Protein AF-A0AAU6WL97-F1 (afdb_monomer_lite)

Radius of gyration: 18.37 Å; chains: 1; bounding box: 44×42×44 Å

Structure (mmCIF, N/CA/C/O backbone):
data_AF-A0AAU6WL97-F1
#
_entry.id   AF-A0AAU6WL97-F1
#
loop_
_atom_site.group_PDB
_atom_site.id
_atom_site.type_symbol
_atom_site.label_atom_id
_atom_site.label_alt_id
_atom_site.label_comp_id
_atom_site.label_asym_id
_atom_site.label_entity_id
_atom_site.label_seq_id
_atom_site.pdbx_PDB_ins_code
_atom_site.Cartn_x
_atom_site.Cartn_y
_atom_site.Cartn_z
_atom_site.occupancy
_atom_site.B_iso_or_equiv
_atom_site.auth_seq_id
_atom_site.auth_comp_id
_atom_site.auth_asym_id
_atom_site.auth_atom_id
_atom_site.pdbx_PDB_model_num
ATOM 1 N N . MET A 1 1 ? -6.828 29.395 3.936 1.00 40.00 1 MET A N 1
ATOM 2 C CA . MET A 1 1 ? -7.853 28.419 4.367 1.00 40.00 1 MET A CA 1
ATOM 3 C C . MET A 1 1 ? -7.163 27.079 4.512 1.00 40.00 1 MET A C 1
ATOM 5 O O . MET A 1 1 ? -6.466 26.689 3.585 1.00 40.00 1 MET A O 1
ATOM 9 N N . GLY A 1 2 ? -7.270 26.437 5.678 1.00 49.53 2 GLY A N 1
ATOM 10 C CA . GLY A 1 2 ? -6.815 25.054 5.827 1.00 49.53 2 GLY A CA 1
ATOM 11 C C . GLY A 1 2 ? -7.656 24.125 4.943 1.00 49.53 2 GLY A C 1
ATOM 12 O O . GLY A 1 2 ? -8.774 24.499 4.574 1.00 49.53 2 GLY A O 1
ATOM 13 N N . PRO A 1 3 ? -7.130 22.959 4.557 1.00 54.97 3 PRO A N 1
ATOM 14 C CA . PRO A 1 3 ? -7.881 22.012 3.745 1.00 54.97 3 PRO A CA 1
ATOM 15 C C . PRO A 1 3 ? -9.149 21.508 4.459 1.00 54.97 3 PRO A C 1
ATOM 17 O O . PRO A 1 3 ? -9.230 21.582 5.687 1.00 54.97 3 PRO A O 1
ATOM 20 N N . PRO A 1 4 ? -10.149 20.992 3.719 1.00 65.00 4 PRO A N 1
ATOM 21 C CA . PRO A 1 4 ? -11.362 20.459 4.322 1.00 65.00 4 PRO A CA 1
ATOM 22 C C . PRO A 1 4 ? -11.042 19.188 5.119 1.00 65.00 4 PRO A C 1
ATOM 24 O O . PRO A 1 4 ? -10.657 18.155 4.565 1.00 65.00 4 PRO A O 1
ATOM 27 N N . TYR A 1 5 ? -11.198 19.280 6.437 1.00 73.44 5 TYR A N 1
ATOM 28 C CA . TYR A 1 5 ? -11.127 18.141 7.343 1.00 73.44 5 TYR A CA 1
ATOM 29 C C . TYR A 1 5 ? -12.504 17.500 7.474 1.00 73.44 5 TYR A C 1
ATOM 31 O O . TYR A 1 5 ? -13.520 18.195 7.540 1.00 73.44 5 TYR A O 1
ATOM 39 N N . TYR A 1 6 ? -12.523 16.176 7.573 1.00 78.94 6 TYR A N 1
ATOM 40 C CA . TYR A 1 6 ? -13.746 15.401 7.712 1.00 78.94 6 TYR A CA 1
ATOM 41 C C . TYR A 1 6 ? -13.727 14.650 9.034 1.00 78.94 6 TYR A C 1
ATOM 43 O O . TYR A 1 6 ? -12.703 14.106 9.457 1.00 78.94 6 TYR A O 1
ATOM 51 N N . PHE A 1 7 ? -14.881 14.631 9.689 1.00 85.12 7 PHE A N 1
ATOM 52 C CA . PHE A 1 7 ? -15.126 13.738 10.804 1.00 85.12 7 PHE A CA 1
ATOM 53 C C . PHE A 1 7 ? -15.631 12.411 10.246 1.00 85.12 7 PHE A C 1
ATOM 55 O O . PHE A 1 7 ? -16.607 12.385 9.497 1.00 85.12 7 PHE A O 1
ATOM 62 N N . VAL A 1 8 ? -14.944 11.327 10.584 1.00 84.88 8 VAL A N 1
ATOM 63 C CA . VAL A 1 8 ? -15.281 9.972 10.153 1.00 84.88 8 VAL A CA 1
ATOM 64 C C . VAL A 1 8 ? -15.751 9.200 11.367 1.00 84.88 8 VAL A C 1
ATOM 66 O O . VAL A 1 8 ? -15.089 9.196 12.405 1.00 84.88 8 VAL A O 1
ATOM 69 N N . GLU A 1 9 ? -16.881 8.522 11.218 1.00 90.25 9 GLU A N 1
ATOM 70 C CA . GLU A 1 9 ? -17.379 7.552 12.181 1.00 90.25 9 GLU A CA 1
ATOM 71 C C . GLU A 1 9 ? -17.401 6.172 11.534 1.00 90.25 9 GLU A C 1
ATOM 73 O O . GLU A 1 9 ? -17.786 6.012 10.376 1.00 90.25 9 GLU A O 1
ATOM 78 N N . VAL A 1 10 ? -16.994 5.168 12.302 1.00 88.12 10 VAL A N 1
ATOM 79 C CA . VAL A 1 10 ? -17.106 3.765 11.920 1.00 88.12 10 VAL A CA 1
ATOM 80 C C . VAL A 1 10 ? -18.199 3.144 12.772 1.00 88.12 10 VAL A C 1
ATOM 82 O O . VAL A 1 10 ? -18.134 3.156 14.008 1.00 88.12 10 VAL A O 1
ATOM 85 N N . LEU A 1 11 ? -19.202 2.590 12.095 1.00 90.50 11 LEU A N 1
ATOM 86 C CA . LEU A 1 11 ? -20.337 1.922 12.716 1.00 90.50 11 LEU A CA 1
ATOM 87 C C . LEU A 1 11 ? -20.257 0.413 12.479 1.00 90.50 11 LEU A C 1
ATOM 89 O O . LEU A 1 11 ? -19.968 -0.038 11.371 1.00 90.50 11 LEU A O 1
ATOM 93 N N . ARG A 1 12 ? -20.594 -0.372 13.502 1.00 87.06 12 ARG A N 1
ATOM 94 C CA . ARG A 1 12 ? -20.793 -1.819 13.407 1.00 87.06 12 ARG A CA 1
ATOM 95 C C . ARG A 1 12 ? -22.169 -2.165 13.954 1.00 87.06 12 ARG A C 1
ATOM 97 O O . ARG A 1 12 ? -22.466 -1.892 15.113 1.00 87.06 12 ARG A O 1
ATOM 104 N N . ASN A 1 13 ? -23.011 -2.761 13.111 1.00 90.25 13 ASN A N 1
ATOM 105 C CA . ASN A 1 13 ? -24.402 -3.091 13.448 1.00 90.25 13 ASN A CA 1
ATOM 106 C C . ASN A 1 13 ? -25.177 -1.880 14.008 1.00 90.25 13 ASN A C 1
ATOM 108 O O . ASN A 1 13 ? -25.891 -1.996 14.997 1.00 90.25 13 ASN A O 1
ATOM 112 N N . GLY A 1 14 ? -24.972 -0.698 13.415 1.00 90.56 14 GLY A N 1
ATOM 113 C CA . GLY A 1 14 ? -25.599 0.558 13.846 1.00 90.56 14 GLY A CA 1
ATOM 114 C C . GLY A 1 14 ? -24.958 1.229 15.067 1.00 90.56 14 GLY A C 1
ATOM 115 O O . GLY A 1 14 ? -25.248 2.392 15.325 1.00 90.56 14 GLY A O 1
ATOM 116 N N . ASN A 1 15 ? -24.050 0.557 15.781 1.00 92.12 15 ASN A N 1
ATOM 117 C CA . ASN A 1 15 ? -23.357 1.128 16.935 1.00 92.12 15 ASN A CA 1
ATOM 118 C C . ASN A 1 15 ? -22.015 1.729 16.531 1.00 92.12 15 ASN A C 1
ATOM 120 O O . ASN A 1 15 ? -21.249 1.116 15.787 1.00 92.12 15 ASN A O 1
ATOM 124 N N . LYS A 1 16 ? -21.696 2.908 17.065 1.00 94.88 16 LYS A N 1
ATOM 125 C CA . LYS A 1 16 ? -20.387 3.525 16.858 1.00 94.88 16 LYS A CA 1
ATOM 126 C C . LYS A 1 16 ? -19.298 2.735 17.575 1.00 94.88 16 LYS A C 1
ATOM 128 O O . LYS A 1 16 ? -19.376 2.552 18.786 1.00 94.88 16 LYS A O 1
ATOM 133 N N . ILE A 1 17 ? -18.275 2.327 16.826 1.00 93.75 17 ILE A N 1
ATOM 134 C CA . ILE A 1 17 ? -17.093 1.647 17.372 1.00 93.75 17 ILE A CA 1
ATOM 135 C C . ILE A 1 17 ? -15.844 2.526 17.340 1.00 93.75 17 ILE A C 1
ATOM 137 O O . ILE A 1 17 ? -14.946 2.334 18.148 1.00 93.75 17 ILE A O 1
ATOM 141 N N . TRP A 1 18 ? -15.786 3.511 16.442 1.00 93.31 18 TRP A N 1
ATOM 142 C CA . TRP A 1 18 ? -14.659 4.432 16.352 1.00 93.31 18 TRP A CA 1
ATOM 143 C C . TRP A 1 18 ? -15.084 5.759 15.718 1.00 93.31 18 TRP A C 1
ATOM 145 O O . TRP A 1 18 ? -16.023 5.803 14.921 1.00 93.31 18 TRP A O 1
ATOM 155 N N . SER A 1 19 ? -14.388 6.843 16.058 1.00 90.38 19 SER A N 1
ATOM 156 C CA . SER A 1 19 ? -14.516 8.125 15.362 1.00 90.38 19 SER A CA 1
ATOM 157 C C . SER A 1 19 ? -13.230 8.940 15.417 1.00 90.38 19 SER A C 1
ATOM 159 O O . SER A 1 19 ? -12.538 8.929 16.437 1.00 90.38 19 SER A O 1
ATOM 161 N N . GLY A 1 20 ? -12.956 9.716 14.370 1.00 86.19 20 GLY A N 1
ATOM 162 C CA . GLY A 1 20 ? -11.770 10.563 14.298 1.00 86.19 20 GLY A CA 1
ATOM 163 C C . GLY A 1 20 ? -11.834 11.606 13.187 1.00 86.19 20 GLY A C 1
ATOM 164 O O . GLY A 1 20 ? -12.757 11.628 12.377 1.00 86.19 20 GLY A O 1
ATOM 165 N N . ARG A 1 21 ? -10.841 12.499 13.166 1.00 85.19 21 ARG A N 1
ATOM 166 C CA . ARG A 1 21 ? -10.671 13.513 12.116 1.00 85.19 21 ARG A CA 1
ATOM 167 C C . ARG A 1 21 ? -9.593 13.076 11.134 1.00 85.19 21 ARG A C 1
ATOM 169 O O . ARG A 1 21 ? -8.522 12.643 11.558 1.00 85.19 21 ARG A O 1
ATOM 176 N N . THR A 1 22 ? -9.861 13.231 9.845 1.00 80.88 22 THR A N 1
ATOM 177 C CA . THR A 1 22 ? -8.919 12.903 8.765 1.00 80.88 22 THR A CA 1
ATOM 178 C C . THR A 1 22 ? -9.075 13.876 7.590 1.00 80.88 22 THR A C 1
ATOM 180 O O . THR A 1 22 ? -10.014 14.679 7.540 1.00 80.88 22 THR A O 1
ATOM 183 N N . TYR A 1 23 ? -8.119 13.843 6.667 1.00 73.06 23 TYR A N 1
ATOM 184 C CA . TYR A 1 23 ? -8.096 14.674 5.469 1.00 73.06 23 TYR A CA 1
ATOM 185 C C . TYR A 1 23 ? -8.993 14.078 4.375 1.00 73.06 23 TYR A C 1
ATOM 187 O O . TYR A 1 23 ? -8.931 12.884 4.092 1.00 73.06 23 TYR A O 1
ATOM 195 N N . GLY A 1 24 ? -9.809 14.915 3.725 1.00 62.28 24 GLY A N 1
ATOM 196 C CA . GLY A 1 24 ? -10.817 14.460 2.757 1.00 62.28 24 GLY A CA 1
ATOM 197 C C . GLY A 1 24 ? -10.287 13.619 1.605 1.00 62.28 24 GLY A C 1
ATOM 198 O O . GLY A 1 24 ? -10.904 12.621 1.251 1.00 62.28 24 GLY A O 1
ATOM 199 N N . GLY A 1 25 ? -9.133 13.991 1.045 1.00 62.94 25 GLY A N 1
ATOM 200 C CA . GLY A 1 25 ? -8.528 13.264 -0.075 1.00 62.94 25 GLY A CA 1
ATOM 201 C C . GLY A 1 25 ? -8.198 11.802 0.239 1.00 62.94 25 GLY A C 1
ATOM 202 O O . GLY A 1 25 ? -8.277 10.968 -0.656 1.00 62.94 25 GLY A O 1
ATOM 203 N N . GLU A 1 26 ? -7.912 11.480 1.503 1.00 64.31 26 GLU A N 1
ATOM 204 C CA . GLU A 1 26 ? -7.568 10.120 1.938 1.00 64.31 26 GLU A CA 1
ATOM 205 C C . GLU A 1 26 ? -8.812 9.220 2.036 1.00 64.31 26 GLU A C 1
ATOM 207 O O . GLU A 1 26 ? -8.766 8.052 1.663 1.00 64.31 26 GLU A O 1
ATOM 212 N N . ILE A 1 27 ? -9.957 9.763 2.477 1.00 63.78 27 ILE A N 1
ATOM 213 C CA . ILE A 1 27 ? -11.197 8.987 2.693 1.00 63.78 27 ILE A CA 1
ATOM 214 C C . ILE A 1 27 ? -11.794 8.474 1.381 1.00 63.78 27 ILE A C 1
ATOM 216 O O . ILE A 1 27 ? -12.387 7.397 1.341 1.00 63.78 27 ILE A O 1
ATOM 220 N N . PHE A 1 28 ? -11.687 9.256 0.305 1.00 61.59 28 PHE A N 1
ATOM 221 C CA . PHE A 1 28 ? -12.274 8.885 -0.985 1.00 61.59 28 PHE A CA 1
ATOM 222 C C . PHE A 1 28 ? -11.421 7.886 -1.768 1.00 61.59 28 PHE A C 1
ATOM 224 O O . PHE A 1 28 ? -11.829 7.443 -2.845 1.00 61.59 28 PHE A O 1
ATOM 231 N N . ASN A 1 29 ? -10.260 7.506 -1.236 1.00 58.94 29 ASN A N 1
ATOM 232 C CA . ASN A 1 29 ? -9.445 6.467 -1.827 1.00 58.94 29 ASN A CA 1
ATOM 233 C C . ASN A 1 29 ? -9.951 5.096 -1.352 1.00 58.94 29 ASN A C 1
ATOM 235 O O . ASN A 1 29 ? -10.091 4.858 -0.156 1.00 58.94 29 ASN A O 1
ATOM 239 N N . LYS A 1 30 ? -10.237 4.168 -2.275 1.00 57.72 30 LYS A N 1
ATOM 240 C CA . LYS A 1 30 ? -10.739 2.815 -1.933 1.00 57.72 30 LYS A CA 1
ATOM 241 C C . LYS A 1 30 ? -9.722 1.991 -1.132 1.00 57.72 30 LYS A C 1
ATOM 243 O O . LYS A 1 30 ? -10.077 0.982 -0.527 1.00 57.72 30 LYS A O 1
ATOM 248 N N . ASN A 1 31 ? -8.486 2.468 -1.075 1.00 63.88 31 ASN A N 1
ATOM 249 C CA . ASN A 1 31 ? -7.315 1.724 -0.648 1.00 63.88 31 ASN A CA 1
ATOM 250 C C . ASN A 1 31 ? -6.994 2.015 0.821 1.00 63.88 31 ASN A C 1
ATOM 252 O O . ASN A 1 31 ? -5.840 2.202 1.188 1.00 63.88 31 ASN A O 1
ATOM 256 N N . ILE A 1 32 ? -8.021 2.090 1.667 1.00 78.75 32 ILE A N 1
ATOM 257 C CA . ILE A 1 32 ? -7.868 2.309 3.112 1.00 78.75 32 ILE A CA 1
ATOM 258 C C . ILE A 1 32 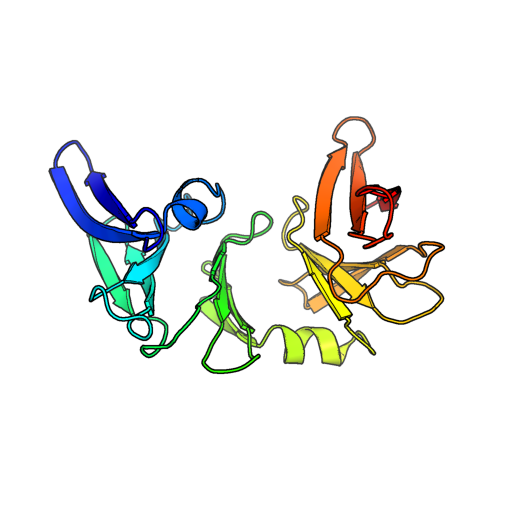? -8.464 1.176 3.952 1.00 78.75 32 ILE A C 1
ATOM 260 O O . ILE A 1 32 ? -8.202 1.115 5.150 1.00 78.75 32 ILE A O 1
ATOM 264 N N . ILE A 1 33 ? -9.241 0.259 3.357 1.00 82.94 33 ILE A N 1
ATOM 265 C CA . ILE A 1 33 ? -9.922 -0.827 4.078 1.00 82.94 33 ILE A CA 1
ATOM 266 C C . ILE A 1 33 ? -9.394 -2.196 3.646 1.00 82.94 33 ILE A C 1
ATOM 268 O O . ILE A 1 33 ? -9.533 -2.612 2.500 1.00 82.94 33 ILE A O 1
ATOM 272 N N . SER A 1 34 ? -8.917 -2.955 4.627 1.00 82.69 34 SER A N 1
ATOM 273 C CA . SER A 1 34 ? -8.755 -4.403 4.555 1.00 82.69 34 SER A CA 1
ATOM 274 C C . SER A 1 34 ? -10.067 -5.082 4.937 1.00 82.69 34 SER A C 1
ATOM 276 O O . SER A 1 34 ? -10.415 -5.194 6.118 1.00 82.69 34 SER A O 1
ATOM 278 N N . ALA A 1 35 ? -10.817 -5.552 3.941 1.00 78.31 35 ALA A N 1
ATOM 279 C CA . ALA A 1 35 ? -12.086 -6.229 4.195 1.00 78.31 35 ALA A CA 1
ATOM 280 C C . ALA A 1 35 ? -11.895 -7.590 4.887 1.00 78.31 35 ALA A C 1
ATOM 282 O O . ALA A 1 35 ? -12.657 -7.920 5.795 1.00 78.31 35 ALA A O 1
ATOM 283 N N . LYS A 1 36 ? -10.873 -8.370 4.494 1.00 84.25 36 LYS A N 1
ATOM 284 C CA . LYS A 1 36 ? -10.649 -9.728 5.020 1.00 84.25 36 LYS A CA 1
ATOM 285 C C . LYS A 1 36 ? -10.090 -9.716 6.445 1.00 84.25 36 LYS A C 1
ATOM 287 O O . LYS A 1 36 ? -10.449 -10.601 7.215 1.00 84.25 36 LYS A O 1
ATOM 292 N N . TYR A 1 37 ? -9.253 -8.742 6.815 1.00 85.25 37 TYR A N 1
ATOM 293 C CA .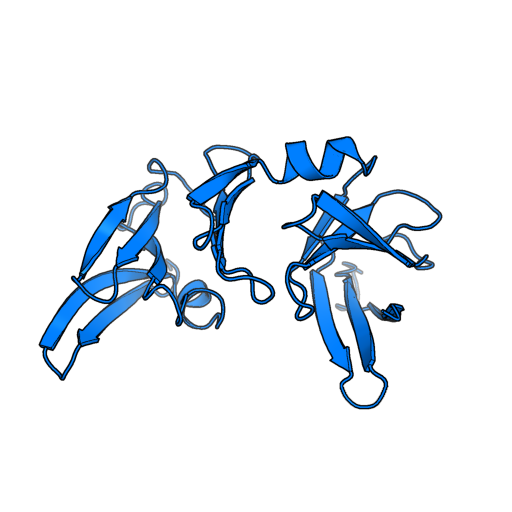 TYR A 1 37 ? -8.722 -8.632 8.187 1.00 85.25 37 TYR A CA 1
ATOM 294 C C . TYR A 1 37 ? -9.424 -7.576 9.040 1.00 85.25 37 TYR A C 1
ATOM 296 O O . TYR A 1 37 ? -9.007 -7.346 10.175 1.00 85.25 37 TYR A O 1
ATOM 304 N N . HIS A 1 38 ? -10.496 -6.970 8.522 1.00 87.88 38 HIS A N 1
ATOM 305 C CA . HIS A 1 38 ? -11.279 -5.952 9.216 1.00 87.88 38 HIS A CA 1
ATOM 306 C C . HIS A 1 38 ? -10.401 -4.804 9.724 1.00 87.88 38 HIS A C 1
ATOM 308 O O . HIS A 1 38 ? -10.482 -4.432 10.892 1.00 87.88 38 HIS A O 1
ATOM 314 N N . LYS A 1 39 ? -9.540 -4.253 8.861 1.00 89.44 39 LYS A N 1
ATOM 315 C CA . LYS A 1 39 ? -8.680 -3.111 9.206 1.00 89.44 39 LYS A CA 1
ATOM 316 C C . LYS A 1 39 ? -9.038 -1.886 8.386 1.00 89.44 39 LYS A C 1
ATOM 318 O O . LYS A 1 39 ? -9.378 -2.004 7.214 1.00 89.44 39 LYS A O 1
ATOM 323 N N . LEU A 1 40 ? -8.925 -0.721 9.005 1.00 88.12 40 LEU A N 1
ATOM 324 C CA . LEU A 1 40 ? -9.000 0.583 8.357 1.00 88.12 40 LEU A CA 1
ATOM 325 C C . LEU A 1 40 ? -7.710 1.344 8.649 1.00 88.12 40 LEU A C 1
ATOM 327 O O . LEU A 1 40 ? -7.283 1.397 9.800 1.00 88.12 40 LEU A O 1
ATOM 331 N N . ILE A 1 41 ? -7.109 1.934 7.623 1.00 87.38 41 ILE A N 1
ATOM 332 C CA . ILE A 1 41 ? -5.952 2.816 7.752 1.00 87.38 41 ILE A CA 1
ATOM 333 C C . ILE A 1 41 ? -6.324 4.228 7.387 1.00 87.38 41 ILE A C 1
ATOM 335 O O . ILE A 1 41 ? -6.918 4.467 6.346 1.00 87.38 41 ILE A O 1
ATOM 339 N N . LEU A 1 42 ? -5.941 5.169 8.240 1.00 86.25 42 LEU A N 1
ATOM 340 C CA . LEU A 1 42 ? -6.182 6.583 8.010 1.00 86.25 42 LEU A CA 1
ATOM 341 C C . LEU A 1 42 ? -4.977 7.405 8.439 1.00 86.25 42 LEU A C 1
ATOM 343 O O . LEU A 1 42 ? -4.310 7.092 9.428 1.00 86.25 42 LEU A O 1
ATOM 347 N N . VAL A 1 43 ? -4.772 8.522 7.748 1.00 84.69 43 VAL A N 1
ATOM 348 C CA . VAL A 1 43 ? -3.989 9.634 8.282 1.00 84.69 43 VAL A CA 1
ATOM 349 C C . VAL A 1 43 ? -4.911 10.462 9.179 1.00 84.69 43 VAL A C 1
ATOM 351 O O . VAL A 1 43 ? -5.835 11.132 8.708 1.00 84.69 43 VAL A O 1
ATOM 354 N N . LYS A 1 44 ? -4.708 10.376 10.492 1.00 84.44 44 LYS A N 1
ATOM 355 C CA . LYS A 1 44 ? -5.483 11.082 11.515 1.00 84.44 44 LYS A CA 1
ATOM 356 C C . LYS A 1 44 ? -4.774 12.368 11.925 1.00 84.44 44 LYS A C 1
ATOM 358 O O . LYS A 1 44 ? -3.553 12.403 12.034 1.00 84.44 44 LYS A O 1
ATOM 363 N N . TRP A 1 45 ? -5.561 13.406 12.190 1.00 81.00 45 TRP A N 1
ATOM 364 C CA . TRP A 1 45 ? -5.084 14.699 12.685 1.00 81.00 45 TRP A CA 1
ATOM 365 C C . TRP A 1 45 ? -5.568 14.936 14.117 1.00 81.00 45 TRP A C 1
ATOM 367 O O . TRP A 1 45 ? -6.773 14.857 14.382 1.00 81.00 45 TRP A O 1
ATOM 377 N N . TYR A 1 46 ? -4.648 15.249 15.035 1.00 72.06 46 TYR A N 1
ATOM 378 C CA . TYR A 1 46 ? -4.996 15.524 16.438 1.00 72.06 46 TYR A CA 1
ATOM 379 C C . TYR A 1 46 ? -5.304 17.000 16.726 1.00 72.06 46 TYR A C 1
ATOM 381 O O . TYR A 1 46 ? -6.165 17.284 17.560 1.00 72.06 46 TYR A O 1
ATOM 389 N N . SER A 1 47 ? -4.670 17.946 16.027 1.00 68.06 47 SER A N 1
ATOM 390 C CA . SER A 1 47 ? -4.934 19.386 16.180 1.00 68.06 47 SER A CA 1
ATOM 391 C C . SER A 1 47 ? -5.056 20.086 14.819 1.00 68.06 47 SER A C 1
ATOM 393 O O . SER A 1 47 ? -4.918 19.452 13.779 1.00 68.06 47 SER A O 1
ATOM 395 N N . LEU A 1 48 ? -5.370 21.386 14.824 1.00 63.91 48 LEU A N 1
ATOM 396 C CA . LEU A 1 48 ? -5.403 22.224 13.617 1.00 63.91 48 LEU A CA 1
ATOM 397 C C . LEU A 1 48 ? -4.012 22.732 13.198 1.00 63.91 48 LEU A C 1
ATOM 399 O O . LEU A 1 48 ? -3.893 23.378 12.156 1.00 63.91 48 LEU A O 1
ATOM 403 N N . ASP A 1 49 ? -2.976 22.459 13.993 1.00 65.62 49 ASP A N 1
ATOM 404 C CA . ASP A 1 49 ? -1.604 22.842 13.675 1.00 65.62 49 ASP A CA 1
ATOM 405 C C . ASP A 1 49 ? -1.001 21.866 12.663 1.00 65.62 49 ASP A C 1
ATOM 407 O O . ASP A 1 49 ? -1.293 20.671 12.656 1.00 65.62 49 ASP A O 1
ATOM 411 N N . SER A 1 50 ? -0.115 22.371 1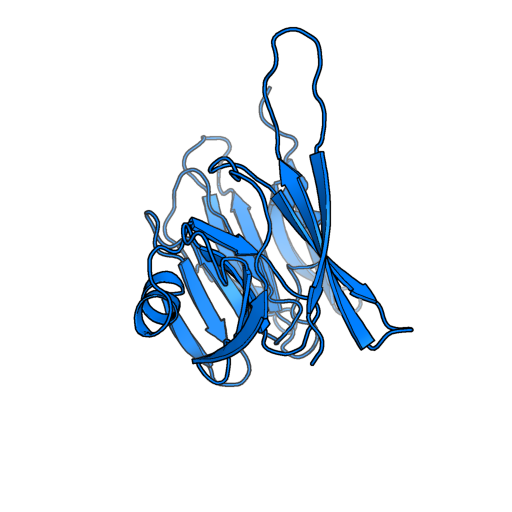1.808 1.00 59.09 50 SER A N 1
ATOM 412 C CA . SER A 1 50 ? 0.370 21.663 10.618 1.00 59.09 50 SER A CA 1
ATOM 413 C C . SER A 1 50 ? 1.294 20.462 10.875 1.00 59.09 50 SER A C 1
ATOM 415 O O . SER A 1 50 ? 1.819 19.917 9.911 1.00 59.09 50 SER A O 1
ATOM 417 N N . ASN A 1 51 ? 1.562 20.090 12.131 1.00 65.19 51 ASN A N 1
ATOM 418 C CA . ASN A 1 51 ? 2.583 19.098 12.505 1.00 65.19 51 ASN A CA 1
ATOM 419 C C . ASN A 1 51 ? 2.028 17.925 13.336 1.00 65.19 51 ASN A C 1
ATOM 421 O O . ASN A 1 51 ? 2.788 17.300 14.066 1.00 65.19 51 ASN A O 1
ATOM 425 N N . ASN A 1 52 ? 0.729 17.626 13.243 1.00 77.25 52 ASN A N 1
ATOM 426 C CA . ASN A 1 52 ? 0.063 16.666 14.137 1.00 77.25 52 ASN A CA 1
ATOM 427 C C . ASN A 1 52 ? -0.651 15.537 13.387 1.00 77.25 52 ASN A C 1
ATOM 429 O O . ASN A 1 52 ? -1.733 15.092 13.789 1.00 77.25 52 ASN A O 1
ATOM 433 N N . GLU A 1 53 ? -0.060 15.095 12.278 1.00 82.44 53 GLU A N 1
ATOM 434 C CA . GLU A 1 53 ? -0.539 13.938 11.534 1.00 82.44 53 GLU A CA 1
ATOM 435 C C . GLU A 1 53 ? 0.052 12.658 12.117 1.00 82.44 53 GLU A C 1
ATOM 437 O O . GLU A 1 53 ? 1.251 12.589 12.402 1.00 82.44 53 GLU A O 1
ATOM 442 N N . VAL A 1 54 ? -0.763 11.611 12.208 1.00 86.31 54 VAL A N 1
ATOM 443 C CA . VAL A 1 54 ? -0.313 10.239 12.468 1.00 86.31 54 VAL A CA 1
ATOM 444 C C . VAL A 1 54 ? -1.030 9.269 11.545 1.00 86.31 54 VAL A C 1
ATOM 446 O O . VAL A 1 54 ? -2.185 9.478 11.179 1.00 86.31 54 VAL A O 1
ATOM 449 N N . VAL A 1 55 ? -0.378 8.165 11.207 1.00 87.50 55 VAL A N 1
ATOM 450 C CA . VAL A 1 55 ? -1.050 7.031 10.574 1.00 87.50 55 VAL A CA 1
ATOM 451 C C . VAL A 1 55 ? -1.598 6.139 11.676 1.00 87.50 55 VAL A C 1
ATOM 453 O O . VAL A 1 55 ? -0.861 5.739 12.582 1.00 87.50 55 VAL A O 1
ATOM 456 N N . VAL A 1 56 ? -2.884 5.817 11.598 1.00 89.50 56 VAL A N 1
ATOM 457 C CA . VAL A 1 56 ? -3.547 4.890 12.517 1.00 89.50 56 VAL A CA 1
ATOM 458 C C . VAL A 1 56 ? -4.071 3.675 11.769 1.00 89.50 56 VAL A C 1
ATOM 460 O O . VAL A 1 56 ? -4.569 3.787 10.652 1.00 89.50 56 VAL A O 1
ATOM 463 N N . GLU A 1 57 ? -3.977 2.519 12.416 1.00 91.06 57 GLU A N 1
ATOM 464 C CA . GLU A 1 57 ? -4.715 1.310 12.065 1.00 91.06 57 GLU A CA 1
ATOM 465 C C . GLU A 1 57 ? -5.866 1.152 13.056 1.00 91.06 57 GLU A C 1
ATOM 467 O O . GLU A 1 57 ? -5.666 1.202 14.270 1.00 91.06 57 GLU A O 1
ATOM 472 N N . ILE A 1 58 ? -7.069 0.943 12.543 1.00 91.62 58 ILE A N 1
ATOM 473 C CA . ILE A 1 58 ? -8.272 0.728 13.336 1.00 91.62 58 ILE A CA 1
ATOM 474 C C . ILE A 1 58 ? -8.755 -0.687 13.066 1.00 91.62 58 ILE A C 1
ATOM 476 O O . ILE A 1 58 ? -8.966 -1.089 11.919 1.00 91.62 58 ILE A O 1
ATOM 480 N N . ASP A 1 59 ? -8.945 -1.445 14.135 1.00 92.06 59 ASP A N 1
ATOM 481 C CA . ASP A 1 59 ? -9.599 -2.738 14.077 1.00 92.06 59 ASP A CA 1
ATOM 482 C C . ASP A 1 59 ? -11.115 -2.540 13.947 1.00 92.06 59 ASP A C 1
ATOM 484 O O . ASP A 1 59 ? -11.784 -2.112 14.882 1.00 92.06 59 ASP A O 1
ATOM 488 N N . LEU A 1 60 ? -11.679 -2.841 12.781 1.00 90.06 60 LEU A N 1
ATOM 489 C CA . LEU A 1 60 ? -13.101 -2.655 12.480 1.00 90.06 60 LEU A CA 1
ATOM 490 C C . LEU A 1 60 ? -14.006 -3.662 13.206 1.00 90.06 60 LEU A C 1
ATOM 492 O O . LEU A 1 60 ? -15.228 -3.511 13.185 1.00 90.06 60 LEU A O 1
ATOM 496 N N . ALA A 1 61 ? -13.446 -4.688 13.854 1.00 89.94 61 ALA A N 1
ATOM 497 C CA . ALA A 1 61 ? -14.229 -5.569 14.707 1.00 89.94 61 ALA A CA 1
ATOM 498 C C . ALA A 1 61 ? -14.429 -4.959 16.104 1.00 89.94 61 ALA A C 1
ATOM 500 O O . ALA A 1 61 ? -15.517 -5.076 16.672 1.00 89.94 61 ALA A O 1
ATOM 501 N N . THR A 1 62 ? -13.407 -4.304 16.650 1.00 91.38 62 THR A N 1
ATOM 502 C CA . THR A 1 62 ? -13.389 -3.859 18.057 1.00 91.38 62 THR A CA 1
ATOM 503 C C . THR A 1 62 ? -13.413 -2.343 18.240 1.00 91.38 62 THR A C 1
ATOM 505 O O . THR A 1 62 ? -13.721 -1.872 19.329 1.00 91.38 62 THR A O 1
ATOM 508 N N . GLY A 1 63 ? -13.091 -1.576 17.201 1.00 91.00 63 GLY A N 1
ATOM 509 C CA . GLY A 1 63 ? -12.860 -0.133 17.274 1.00 91.00 63 GLY A CA 1
ATOM 510 C C . GLY A 1 63 ? -11.496 0.253 17.852 1.00 91.00 63 GLY A C 1
ATOM 511 O O . GLY A 1 63 ? -11.209 1.443 17.975 1.00 91.00 63 GLY A O 1
ATOM 512 N N . ILE A 1 64 ? -10.650 -0.721 18.213 1.00 94.38 64 ILE A N 1
ATOM 513 C CA . ILE A 1 64 ? -9.344 -0.452 18.822 1.00 94.38 64 ILE A CA 1
ATOM 514 C C . ILE A 1 64 ? -8.441 0.247 17.801 1.00 94.38 64 ILE A C 1
ATOM 516 O O . ILE A 1 64 ? -8.185 -0.272 16.715 1.00 94.38 64 ILE A O 1
ATOM 520 N N . GLU A 1 65 ? -7.950 1.424 18.184 1.00 94.19 65 GLU A N 1
ATOM 521 C CA . GLU A 1 65 ? -6.993 2.224 17.422 1.00 94.19 65 GLU A CA 1
ATOM 522 C C . GLU A 1 65 ? -5.560 1.870 17.830 1.00 94.19 65 GLU A C 1
ATOM 524 O O . GLU A 1 65 ? -5.228 1.787 19.015 1.00 94.19 65 GLU A O 1
ATOM 529 N N . LYS A 1 66 ? -4.692 1.718 16.832 1.00 92.44 66 LYS A N 1
ATOM 530 C CA . LYS A 1 66 ? -3.250 1.568 16.988 1.00 92.44 66 LYS A CA 1
ATOM 531 C C . LYS A 1 66 ? -2.547 2.648 16.178 1.00 92.44 66 LYS A C 1
ATOM 533 O O . LYS A 1 66 ? -2.695 2.722 14.962 1.00 92.44 66 LYS A O 1
ATOM 538 N N . VAL A 1 67 ? -1.728 3.448 16.848 1.00 90.44 67 VAL A N 1
ATOM 539 C CA . VAL A 1 67 ? -0.886 4.458 16.200 1.00 90.44 67 VAL A CA 1
ATOM 540 C C . VAL A 1 67 ? 0.334 3.774 15.571 1.00 90.44 67 VAL A C 1
ATOM 542 O O . VAL A 1 67 ? 1.057 3.042 16.251 1.00 90.44 67 VAL A O 1
ATOM 545 N N . LEU A 1 68 ? 0.545 3.975 14.267 1.00 88.50 68 LEU A N 1
ATOM 546 C CA . LEU A 1 68 ? 1.627 3.348 13.496 1.00 88.50 68 LEU A CA 1
ATOM 547 C C . LEU A 1 68 ? 2.858 4.246 13.340 1.00 88.50 68 LEU A C 1
ATOM 549 O O . LEU A 1 68 ? 3.969 3.735 13.187 1.00 88.50 68 LEU A O 1
ATOM 553 N N . THR A 1 69 ? 2.676 5.566 13.376 1.00 87.12 69 THR A N 1
ATOM 554 C CA . THR A 1 69 ? 3.748 6.550 13.178 1.00 87.12 69 THR A CA 1
ATOM 555 C C . THR A 1 69 ? 3.783 7.576 14.306 1.00 87.12 69 THR A C 1
ATOM 557 O O . THR A 1 69 ? 2.804 7.787 15.015 1.00 87.12 69 THR A O 1
ATOM 560 N N . LYS A 1 70 ? 4.941 8.219 14.490 1.00 84.50 70 LYS A N 1
ATOM 561 C CA . LYS A 1 70 ? 5.034 9.425 15.322 1.00 84.50 70 LYS A CA 1
ATOM 562 C C . LYS A 1 70 ? 4.354 10.596 14.612 1.00 84.50 70 LYS A C 1
ATOM 564 O O . LYS A 1 70 ? 4.234 10.586 13.387 1.00 84.50 70 LYS A O 1
ATOM 569 N N . GLU A 1 71 ? 3.982 11.612 15.381 1.00 84.12 71 GLU A N 1
ATOM 570 C CA . GLU A 1 71 ? 3.488 12.877 14.838 1.00 84.12 71 GLU A CA 1
ATOM 571 C C . GLU A 1 71 ? 4.506 13.483 13.870 1.00 84.12 71 GLU A C 1
ATOM 573 O O . GLU A 1 71 ? 5.702 13.571 14.169 1.00 84.12 71 GLU A O 1
ATOM 578 N N . ALA A 1 72 ? 4.033 13.850 12.684 1.00 77.25 72 ALA A N 1
ATOM 579 C CA . ALA A 1 72 ? 4.834 14.533 11.683 1.00 77.25 72 ALA A CA 1
ATOM 580 C C . ALA A 1 72 ? 3.942 15.396 10.788 1.00 77.25 72 ALA 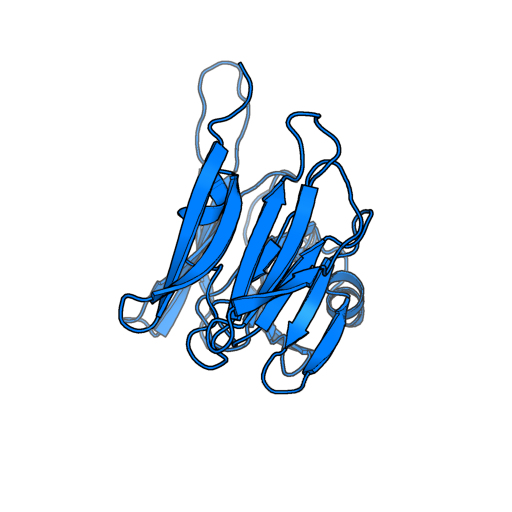A C 1
ATOM 582 O O . ALA A 1 72 ? 2.715 15.387 10.888 1.00 77.25 72 ALA A O 1
ATOM 583 N N . ARG A 1 73 ? 4.589 16.151 9.903 1.00 71.69 73 ARG A N 1
ATOM 584 C CA . ARG A 1 73 ? 3.932 16.883 8.828 1.00 71.69 73 ARG A CA 1
ATOM 585 C C . ARG A 1 73 ? 3.977 16.032 7.565 1.00 71.69 73 ARG A C 1
ATOM 587 O O . ARG A 1 73 ? 5.077 15.679 7.140 1.00 71.69 73 ARG A O 1
ATOM 594 N N . TYR A 1 74 ? 2.812 15.766 6.980 1.00 67.88 74 TYR A N 1
ATOM 595 C CA . TYR A 1 74 ? 2.609 14.886 5.830 1.00 67.88 74 TYR A CA 1
ATOM 596 C C . TYR A 1 74 ? 2.984 13.425 6.095 1.00 67.88 74 TYR A C 1
ATOM 598 O O . TYR A 1 74 ? 4.141 13.021 5.957 1.00 67.88 74 TYR A O 1
ATOM 606 N N . HIS A 1 75 ? 1.979 12.607 6.402 1.00 72.88 75 HIS A N 1
ATOM 607 C CA . HIS A 1 75 ? 2.097 11.157 6.243 1.00 72.88 75 HIS A CA 1
ATOM 608 C C . HIS A 1 75 ? 1.471 10.699 4.931 1.00 72.88 75 HIS A C 1
ATOM 610 O O . HIS A 1 75 ? 0.487 11.256 4.458 1.00 72.88 75 HIS A O 1
ATOM 616 N N . TYR A 1 76 ? 2.040 9.638 4.371 1.00 75.81 76 TYR A N 1
ATOM 617 C CA . TYR A 1 76 ? 1.460 8.892 3.261 1.00 75.81 76 TYR A CA 1
ATOM 618 C C . TYR A 1 76 ? 1.196 7.472 3.740 1.00 75.81 76 TYR A C 1
ATOM 620 O O . TYR A 1 76 ? 2.088 6.842 4.315 1.00 75.81 76 TYR A O 1
ATOM 628 N N . ALA A 1 77 ? -0.017 6.976 3.529 1.00 85.00 77 ALA A N 1
ATOM 629 C CA . ALA A 1 77 ? -0.393 5.622 3.890 1.00 85.00 77 ALA A CA 1
ATOM 630 C C . ALA A 1 77 ? -1.457 5.084 2.941 1.00 85.00 77 ALA A C 1
ATOM 632 O O . ALA A 1 77 ? -2.134 5.834 2.246 1.00 85.00 77 ALA A O 1
ATOM 633 N N . GLY A 1 78 ? -1.602 3.768 2.927 1.00 83.31 78 GLY A N 1
ATOM 634 C CA . GLY A 1 78 ? -2.646 3.116 2.165 1.00 83.31 78 GLY A CA 1
ATOM 635 C C . GLY A 1 78 ? -2.570 1.605 2.267 1.00 83.31 78 GLY A C 1
ATOM 636 O O . GLY A 1 78 ? -1.789 1.025 3.027 1.00 83.31 78 GLY A O 1
ATOM 637 N N . HIS A 1 79 ? -3.430 0.975 1.492 1.00 85.06 79 HIS A N 1
ATOM 638 C CA . HIS A 1 79 ? -3.621 -0.458 1.399 1.00 85.06 79 HIS A CA 1
ATOM 639 C C . HIS A 1 79 ? -3.176 -0.946 0.021 1.00 85.06 79 HIS A C 1
ATOM 641 O O . HIS A 1 79 ? -3.282 -0.228 -0.977 1.00 85.06 79 HIS A O 1
ATOM 647 N N . PHE A 1 80 ? -2.640 -2.160 -0.030 1.00 83.00 80 PHE A N 1
ATOM 648 C CA . PHE A 1 80 ? -2.299 -2.805 -1.288 1.00 83.00 80 PHE A CA 1
ATOM 649 C C . PHE A 1 80 ? -3.535 -3.487 -1.885 1.00 83.00 80 PHE A C 1
ATOM 651 O O . PHE A 1 80 ? -4.044 -4.461 -1.341 1.00 83.00 80 PHE A O 1
ATOM 658 N N . ASP A 1 81 ? -3.955 -3.059 -3.075 1.00 69.19 81 ASP A N 1
ATOM 659 C CA . ASP A 1 81 ? -5.089 -3.680 -3.786 1.00 69.19 81 ASP A CA 1
ATOM 660 C C . ASP A 1 81 ? -4.848 -5.163 -4.106 1.00 69.19 81 ASP A C 1
ATOM 662 O O . ASP A 1 81 ? -5.767 -5.976 -4.214 1.00 69.19 81 ASP A O 1
ATOM 666 N N . SER A 1 82 ? -3.578 -5.520 -4.265 1.00 67.94 82 SER A N 1
ATOM 667 C CA . SER A 1 82 ? -3.136 -6.811 -4.759 1.00 67.94 82 SER A CA 1
ATOM 668 C C . SER A 1 82 ? -2.971 -7.879 -3.680 1.00 67.94 82 SER A C 1
ATOM 670 O O . SER A 1 82 ? -3.064 -9.076 -3.970 1.00 67.94 82 SER A O 1
ATOM 672 N N . PHE A 1 83 ? -2.707 -7.497 -2.438 1.00 76.62 83 PHE A N 1
ATOM 673 C CA . PHE A 1 83 ? -2.651 -8.414 -1.306 1.00 76.62 83 PHE A CA 1
ATOM 674 C C . PHE A 1 83 ? -3.063 -7.675 -0.057 1.00 76.62 83 PHE A C 1
ATOM 676 O O . PHE A 1 83 ? -2.808 -6.490 0.085 1.00 76.62 83 PHE A O 1
ATOM 683 N N . ASP A 1 84 ? -3.680 -8.386 0.871 1.00 79.75 84 ASP A N 1
ATOM 684 C CA . ASP A 1 84 ? -4.253 -7.714 2.015 1.00 79.75 84 ASP A CA 1
ATOM 685 C C . ASP A 1 84 ? -3.161 -7.294 3.017 1.00 79.75 84 ASP A C 1
ATOM 687 O O . ASP A 1 84 ? -2.668 -8.084 3.829 1.00 79.75 84 ASP A O 1
ATOM 691 N N . GLY A 1 85 ? -2.730 -6.047 2.877 1.00 86.62 85 GLY A N 1
ATOM 692 C CA . GLY A 1 85 ? -1.611 -5.456 3.583 1.00 86.62 85 GLY A CA 1
ATOM 693 C C . GLY A 1 85 ? -1.568 -3.954 3.359 1.00 86.62 85 GLY A C 1
ATOM 694 O O . GLY A 1 85 ? -2.337 -3.390 2.584 1.00 86.62 85 GLY A O 1
ATOM 695 N N . ILE A 1 86 ? -0.666 -3.300 4.070 1.00 88.94 86 ILE A N 1
ATOM 696 C CA . ILE A 1 86 ? -0.629 -1.847 4.182 1.00 88.94 86 ILE A CA 1
ATOM 697 C C . ILE A 1 86 ? 0.760 -1.322 3.901 1.00 88.94 86 ILE A C 1
ATOM 699 O O . ILE A 1 86 ? 1.750 -2.025 4.109 1.00 88.94 86 ILE A O 1
ATOM 703 N N . PHE A 1 87 ? 0.827 -0.063 3.503 1.00 89.12 87 PHE A N 1
ATOM 704 C CA . PHE A 1 87 ? 2.054 0.706 3.492 1.00 89.12 87 PHE A CA 1
ATOM 705 C C . PHE A 1 87 ? 1.848 2.035 4.202 1.00 89.12 87 PHE A C 1
ATOM 707 O O . PHE A 1 87 ? 0.757 2.602 4.202 1.00 89.12 87 PHE A O 1
ATOM 714 N N . TYR A 1 88 ? 2.911 2.537 4.812 1.00 88.06 88 TYR A N 1
ATOM 715 C CA . TYR A 1 88 ? 2.918 3.848 5.435 1.00 88.06 88 TYR A CA 1
ATOM 716 C C . TYR A 1 88 ? 4.337 4.403 5.501 1.00 88.06 88 TYR A C 1
ATOM 718 O O . TYR A 1 88 ? 5.308 3.667 5.697 1.00 88.06 88 TYR A O 1
ATOM 726 N N . ALA A 1 89 ? 4.468 5.714 5.332 1.00 82.25 89 ALA A N 1
ATOM 727 C CA . ALA A 1 89 ? 5.730 6.407 5.517 1.00 82.25 89 ALA A CA 1
ATOM 728 C C . ALA A 1 89 ? 6.096 6.406 7.008 1.00 82.25 89 ALA A C 1
ATOM 730 O O . ALA A 1 89 ? 5.386 6.963 7.845 1.00 82.25 89 ALA A O 1
ATOM 731 N N . ALA A 1 90 ? 7.215 5.775 7.355 1.00 68.00 90 ALA A N 1
ATOM 732 C CA . ALA A 1 90 ? 7.900 6.085 8.599 1.00 68.00 90 ALA A CA 1
ATOM 733 C C . ALA A 1 90 ? 8.634 7.422 8.430 1.00 68.00 90 ALA A C 1
ATOM 735 O O . ALA A 1 90 ? 8.968 7.811 7.314 1.00 68.00 90 ALA A O 1
ATOM 736 N N . THR A 1 91 ? 8.886 8.130 9.535 1.00 66.25 91 THR A N 1
ATOM 737 C CA . THR A 1 91 ? 9.617 9.411 9.555 1.00 66.25 91 THR A CA 1
ATOM 738 C C . THR A 1 91 ? 10.770 9.437 8.542 1.00 66.25 91 THR A C 1
ATOM 740 O O . THR A 1 91 ? 11.719 8.666 8.685 1.00 66.25 91 THR A O 1
ATOM 743 N N . GLY A 1 92 ? 10.692 10.317 7.536 1.00 65.25 92 GLY A N 1
ATOM 744 C CA . GLY A 1 92 ? 11.651 10.386 6.427 1.00 65.25 92 GLY A CA 1
ATOM 745 C C . GLY A 1 92 ? 11.104 9.806 5.114 1.00 65.25 92 GLY A C 1
ATOM 746 O O . GLY A 1 92 ? 9.942 10.012 4.783 1.00 65.25 92 GLY A O 1
ATOM 747 N N . LYS A 1 93 ? 11.965 9.127 4.338 1.00 65.62 93 LYS A N 1
ATOM 748 C CA . LYS A 1 93 ? 11.630 8.507 3.033 1.00 65.62 93 LYS A CA 1
ATOM 749 C C . LYS A 1 93 ? 11.373 6.995 3.116 1.00 65.62 93 LYS A C 1
ATOM 751 O O . LYS A 1 93 ? 11.161 6.343 2.094 1.00 65.62 93 LYS A O 1
ATOM 756 N N . ASP A 1 94 ? 11.445 6.421 4.313 1.00 79.38 94 ASP A N 1
ATOM 757 C CA . ASP A 1 94 ? 11.326 4.982 4.508 1.00 79.38 94 ASP A CA 1
ATOM 758 C C . ASP A 1 94 ? 9.856 4.566 4.537 1.00 79.38 94 ASP A C 1
ATOM 760 O O . ASP A 1 94 ? 9.127 4.850 5.484 1.00 79.38 94 ASP A O 1
ATOM 764 N N . LEU A 1 95 ? 9.421 3.847 3.505 1.00 87.31 95 LEU A N 1
ATOM 765 C CA . LEU A 1 95 ? 8.085 3.268 3.461 1.00 87.31 95 LEU A CA 1
ATOM 766 C C . LEU A 1 95 ? 8.090 1.888 4.127 1.00 87.31 95 LEU A C 1
ATOM 768 O O . LEU A 1 95 ? 8.765 0.964 3.658 1.00 87.31 95 LEU A O 1
ATOM 772 N N . ILE A 1 96 ? 7.331 1.741 5.209 1.00 90.62 96 ILE A N 1
ATOM 773 C CA . ILE A 1 96 ? 7.097 0.454 5.862 1.00 90.62 96 ILE A CA 1
ATOM 774 C C . ILE A 1 96 ? 5.887 -0.201 5.212 1.00 90.62 96 ILE A C 1
ATOM 776 O O . ILE A 1 96 ? 4.855 0.436 5.033 1.00 90.62 96 ILE A O 1
ATOM 780 N N . CYS A 1 97 ? 6.015 -1.482 4.893 1.00 89.94 97 CYS A N 1
ATOM 781 C CA . CYS A 1 97 ? 4.929 -2.343 4.456 1.00 89.94 97 CYS A CA 1
ATOM 782 C C . CYS A 1 97 ? 4.652 -3.397 5.527 1.00 89.94 97 CYS A C 1
ATOM 784 O O . CYS A 1 97 ? 5.592 -3.942 6.111 1.00 89.94 97 CYS A O 1
ATOM 786 N N . GLU A 1 98 ? 3.382 -3.713 5.760 1.00 89.56 98 GLU A N 1
ATOM 787 C CA . GLU A 1 98 ? 2.958 -4.818 6.621 1.00 89.56 98 GLU A CA 1
ATOM 788 C C . GLU A 1 98 ? 1.966 -5.709 5.876 1.00 89.56 98 GLU A C 1
ATOM 790 O O . GLU A 1 98 ? 0.951 -5.245 5.361 1.00 89.56 98 GLU A O 1
ATOM 795 N N . ASN A 1 99 ? 2.253 -7.006 5.832 1.00 87.94 99 ASN A N 1
ATOM 796 C CA . ASN A 1 99 ? 1.338 -8.005 5.301 1.00 87.94 99 ASN A CA 1
ATOM 797 C C . ASN A 1 99 ? 0.433 -8.510 6.433 1.00 87.94 99 ASN A C 1
ATOM 799 O O . ASN A 1 99 ? 0.923 -9.071 7.414 1.00 87.94 99 ASN A O 1
ATOM 803 N N . PHE A 1 100 ? -0.889 -8.358 6.312 1.00 87.06 100 PHE A N 1
ATOM 804 C CA . PHE A 1 100 ? -1.794 -8.759 7.389 1.00 87.06 100 PHE A CA 1
ATOM 805 C C . PHE A 1 100 ? -1.964 -10.271 7.537 1.00 87.06 100 PHE A C 1
ATOM 807 O O . PHE A 1 100 ? -2.290 -10.716 8.643 1.00 87.06 100 PHE A O 1
ATOM 814 N N . GLU A 1 101 ? -1.718 -11.043 6.476 1.00 84.81 101 GLU A N 1
ATOM 815 C CA . GLU A 1 101 ? -1.745 -12.508 6.489 1.00 84.81 101 GLU A CA 1
ATOM 816 C C . GLU A 1 101 ? -0.570 -13.078 7.282 1.00 84.81 101 GLU A C 1
ATOM 818 O O . GLU A 1 101 ? -0.771 -13.915 8.158 1.00 84.81 101 GLU A O 1
ATOM 823 N N . THR A 1 102 ? 0.646 -12.606 7.002 1.00 86.06 102 THR A N 1
ATOM 824 C CA . THR A 1 102 ? 1.876 -13.154 7.597 1.00 86.06 102 THR A CA 1
ATOM 825 C C . THR A 1 102 ? 2.371 -12.370 8.810 1.00 86.06 102 THR A C 1
ATOM 827 O O . THR A 1 102 ? 3.260 -12.843 9.513 1.00 86.06 102 THR A O 1
ATOM 830 N N . LYS A 1 103 ? 1.826 -11.169 9.048 1.00 86.81 103 LYS A N 1
ATOM 831 C CA . LYS A 1 103 ? 2.335 -10.168 10.008 1.00 86.81 103 LYS A CA 1
ATOM 832 C C . LYS A 1 103 ? 3.776 -9.735 9.741 1.00 86.81 103 LYS A C 1
ATOM 834 O O . LYS A 1 103 ? 4.415 -9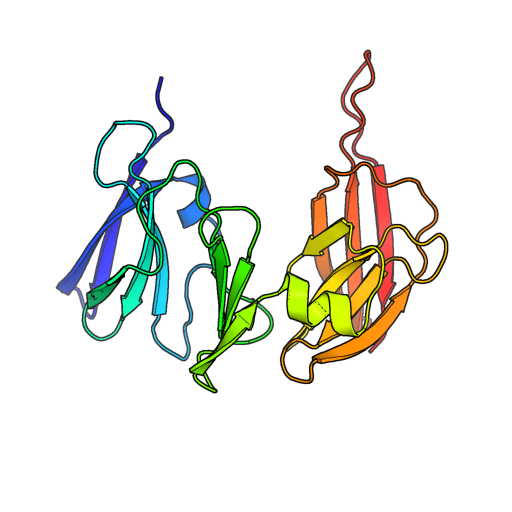.121 10.595 1.00 86.81 103 LYS A O 1
ATOM 839 N N . GLU A 1 104 ? 4.290 -10.034 8.553 1.00 89.69 104 GLU A N 1
ATOM 840 C CA . GLU A 1 104 ? 5.619 -9.609 8.149 1.00 89.69 104 GLU A CA 1
ATOM 841 C C . GLU A 1 104 ? 5.631 -8.097 7.927 1.00 89.69 104 GLU A C 1
ATOM 843 O O . GLU A 1 104 ? 4.781 -7.560 7.214 1.00 89.69 104 GLU A O 1
ATOM 848 N N . LYS A 1 105 ? 6.637 -7.430 8.502 1.00 90.81 105 LYS A N 1
ATOM 849 C CA . LYS A 1 105 ? 6.943 -6.024 8.248 1.00 90.81 105 LYS A CA 1
ATOM 850 C C . LYS A 1 105 ? 8.264 -5.901 7.511 1.00 90.81 105 LYS A C 1
ATOM 852 O O . LYS A 1 105 ? 9.254 -6.518 7.904 1.00 90.81 105 LYS A O 1
ATOM 857 N N . PHE A 1 106 ? 8.304 -5.059 6.488 1.00 90.62 106 PHE A N 1
ATOM 858 C CA . PHE A 1 106 ? 9.524 -4.793 5.733 1.00 90.62 106 PHE A CA 1
ATOM 859 C C . PHE A 1 106 ? 9.567 -3.352 5.231 1.00 90.62 106 PHE A C 1
ATOM 861 O O . PHE A 1 106 ? 8.546 -2.683 5.111 1.00 90.62 106 PHE A O 1
ATOM 868 N N . PHE A 1 107 ? 10.769 -2.869 4.924 1.00 91.25 107 PHE A N 1
ATOM 869 C CA . PHE A 1 107 ? 10.947 -1.589 4.244 1.00 91.25 107 PHE A CA 1
ATOM 870 C C . PHE A 1 107 ? 10.868 -1.812 2.736 1.00 91.25 107 PHE A C 1
ATOM 872 O O . PHE A 1 107 ? 11.617 -2.645 2.208 1.00 91.25 107 PHE A O 1
ATOM 879 N N . LEU A 1 108 ? 9.995 -1.074 2.048 1.00 90.75 108 LEU A N 1
ATOM 880 C CA . LEU A 1 108 ? 9.784 -1.248 0.611 1.00 90.75 108 LEU A CA 1
ATOM 881 C C . LEU A 1 108 ? 11.070 -0.978 -0.167 1.00 90.75 108 LEU A C 1
ATOM 883 O O . LEU A 1 108 ? 11.543 -1.859 -0.877 1.00 90.75 108 LEU A O 1
ATOM 887 N N . ASN A 1 109 ? 11.697 0.180 0.059 1.00 89.38 109 ASN A N 1
ATOM 888 C CA . ASN A 1 109 ? 12.921 0.582 -0.644 1.00 89.38 109 ASN A CA 1
ATOM 889 C C . ASN A 1 109 ? 14.039 -0.460 -0.482 1.00 89.38 109 ASN A C 1
ATOM 891 O O . ASN A 1 109 ? 14.675 -0.848 -1.452 1.00 89.38 109 ASN A O 1
ATOM 895 N N . LYS A 1 110 ? 14.231 -0.997 0.733 1.00 90.94 110 LYS A N 1
ATOM 896 C CA . LYS A 1 110 ? 15.227 -2.057 0.986 1.00 90.94 110 LYS A CA 1
ATOM 897 C C . LYS A 1 110 ? 14.876 -3.382 0.315 1.00 90.94 110 LYS A C 1
ATOM 899 O O . LYS A 1 110 ? 15.759 -4.204 0.115 1.00 90.94 110 LYS A O 1
ATOM 904 N N . THR A 1 111 ? 13.597 -3.634 0.059 1.00 92.62 111 THR A N 1
ATOM 905 C CA . THR A 1 111 ? 13.142 -4.857 -0.607 1.00 92.62 111 THR A CA 1
ATOM 906 C C . THR A 1 111 ? 13.334 -4.747 -2.111 1.00 92.62 111 THR A C 1
ATOM 908 O O . THR A 1 111 ? 13.856 -5.681 -2.706 1.00 92.62 111 THR A O 1
ATOM 911 N N . LEU A 1 112 ? 12.990 -3.599 -2.698 1.00 93.25 112 LEU A N 1
ATOM 912 C CA . LEU A 1 112 ? 13.168 -3.343 -4.127 1.00 93.25 112 LEU A CA 1
ATOM 913 C C . LEU A 1 112 ? 14.651 -3.275 -4.505 1.00 93.25 112 LEU A C 1
ATOM 915 O O . LEU A 1 112 ? 15.080 -4.004 -5.395 1.00 93.25 112 LEU A O 1
ATOM 919 N N . ASN A 1 113 ? 15.456 -2.537 -3.735 1.00 91.56 113 ASN A N 1
ATOM 920 C CA . ASN A 1 113 ? 16.892 -2.353 -3.990 1.00 91.56 113 ASN A CA 1
ATOM 921 C C . ASN A 1 113 ? 17.743 -3.625 -3.790 1.00 91.56 113 ASN A C 1
ATOM 923 O O . ASN A 1 113 ? 18.965 -3.567 -3.879 1.00 91.56 113 ASN A O 1
ATOM 927 N N . LYS A 1 114 ? 17.136 -4.778 -3.474 1.00 93.38 114 LYS A N 1
ATOM 928 C CA . LYS A 1 114 ? 17.828 -6.081 -3.500 1.00 93.38 114 LYS A CA 1
ATOM 929 C C . LYS A 1 114 ? 17.891 -6.696 -4.893 1.00 93.38 114 LYS A C 1
ATOM 931 O O . LYS A 1 114 ? 18.721 -7.571 -5.115 1.00 93.38 114 LYS A O 1
ATOM 936 N N . SER A 1 115 ? 16.972 -6.316 -5.774 1.00 91.75 115 SER A N 1
ATOM 937 C CA . SER A 1 115 ? 16.783 -6.949 -7.084 1.00 91.75 115 SER A CA 1
ATOM 938 C C . SER A 1 115 ? 16.569 -5.954 -8.218 1.00 91.75 115 SER A C 1
ATOM 940 O O . SER A 1 115 ? 16.499 -6.371 -9.368 1.00 91.75 115 SER A O 1
ATOM 942 N N . ILE A 1 116 ? 16.382 -4.674 -7.898 1.00 93.06 116 ILE A N 1
ATOM 943 C CA . ILE A 1 116 ? 16.095 -3.610 -8.851 1.00 93.06 116 ILE A CA 1
ATOM 944 C C . ILE A 1 116 ? 17.006 -2.438 -8.511 1.00 93.06 116 ILE A C 1
ATOM 946 O O . ILE A 1 116 ? 16.924 -1.888 -7.411 1.00 93.06 116 ILE A O 1
ATOM 950 N N . ASP A 1 117 ? 17.853 -2.062 -9.459 1.00 90.38 117 ASP A N 1
ATOM 951 C CA . ASP A 1 117 ? 18.681 -0.872 -9.346 1.00 90.38 117 ASP A CA 1
ATOM 952 C C . ASP A 1 117 ? 17.893 0.374 -9.774 1.00 90.38 117 ASP A C 1
ATOM 954 O O . ASP A 1 117 ? 16.883 0.300 -10.471 1.00 90.38 117 ASP A O 1
ATOM 958 N N . ASN A 1 118 ? 18.350 1.539 -9.314 1.00 88.69 118 ASN A N 1
ATOM 959 C CA . ASN A 1 118 ? 17.890 2.843 -9.795 1.00 88.69 118 ASN A CA 1
ATOM 960 C C . ASN A 1 118 ? 16.358 3.060 -9.764 1.00 88.69 118 ASN A C 1
ATOM 962 O O . ASN A 1 118 ? 15.775 3.636 -10.683 1.00 88.69 118 ASN A O 1
ATOM 966 N N . VAL A 1 119 ? 15.694 2.594 -8.700 1.00 88.88 119 VAL A N 1
ATOM 967 C CA . VAL A 1 119 ? 14.249 2.783 -8.491 1.00 88.88 119 VAL A CA 1
ATOM 968 C C . VAL A 1 119 ? 13.916 4.275 -8.374 1.00 88.88 119 VAL A C 1
ATOM 970 O O . VAL A 1 119 ? 14.377 4.947 -7.449 1.00 88.88 119 VAL A O 1
ATOM 973 N N . ILE A 1 120 ? 13.069 4.774 -9.277 1.00 85.12 120 ILE A N 1
ATOM 974 C CA . ILE A 1 120 ? 12.571 6.159 -9.287 1.00 85.12 120 ILE A CA 1
ATOM 975 C C . ILE A 1 120 ? 11.276 6.265 -8.485 1.00 85.12 120 ILE A C 1
ATOM 977 O O . ILE A 1 120 ? 11.140 7.129 -7.620 1.00 85.12 120 ILE A O 1
ATOM 981 N N . SER A 1 121 ? 10.309 5.397 -8.784 1.00 83.44 121 SER A N 1
ATOM 982 C CA . SER A 1 121 ? 8.968 5.457 -8.202 1.00 83.44 121 SER A CA 1
ATOM 983 C C . SER A 1 121 ? 8.294 4.088 -8.229 1.00 83.44 121 SER A C 1
ATOM 985 O O . SER A 1 121 ? 8.791 3.132 -8.828 1.00 83.44 121 SER A O 1
ATOM 987 N N . TRP A 1 122 ? 7.151 3.979 -7.564 1.00 86.94 122 TRP A N 1
ATOM 988 C CA . TRP A 1 122 ? 6.325 2.781 -7.558 1.00 86.94 122 TRP A CA 1
ATOM 989 C C . TRP A 1 122 ? 4.845 3.150 -7.465 1.00 86.94 122 TRP A C 1
ATOM 991 O O . TRP A 1 122 ? 4.478 4.240 -7.025 1.00 86.94 122 TRP A O 1
ATOM 1001 N N . GLY A 1 123 ? 3.987 2.227 -7.885 1.00 83.12 123 GLY A N 1
ATOM 1002 C CA . GLY A 1 123 ? 2.541 2.400 -7.881 1.00 83.12 123 GLY A CA 1
ATOM 1003 C C . GLY A 1 123 ? 1.810 1.107 -7.551 1.00 83.12 123 GLY A C 1
ATOM 1004 O O . GLY A 1 123 ? 2.349 0.004 -7.680 1.00 83.12 123 GLY A O 1
ATOM 1005 N N . LEU A 1 124 ? 0.562 1.248 -7.114 1.00 82.69 124 LEU A N 1
ATOM 1006 C CA . LEU A 1 124 ? -0.305 0.106 -6.854 1.00 82.69 124 LEU A CA 1
ATOM 1007 C C . LEU A 1 124 ? -0.655 -0.614 -8.156 1.00 82.69 124 LEU A C 1
ATOM 1009 O O . LEU A 1 124 ? -0.797 -0.004 -9.215 1.00 82.69 124 LEU A O 1
ATOM 1013 N N . SER A 1 125 ? -0.777 -1.934 -8.058 1.00 81.19 125 SER A N 1
ATOM 1014 C CA . SER A 1 125 ? -1.154 -2.804 -9.162 1.00 81.19 125 SER A CA 1
ATOM 1015 C C . SER A 1 125 ? -2.406 -3.590 -8.773 1.00 81.19 125 SER A C 1
ATOM 1017 O O . SER A 1 125 ? -2.473 -4.090 -7.650 1.00 81.19 125 SER A O 1
ATOM 1019 N N . PRO A 1 126 ? -3.381 -3.759 -9.682 1.00 76.12 126 PRO A N 1
ATOM 1020 C CA . PRO A 1 126 ? -4.544 -4.609 -9.452 1.00 76.12 126 PRO A CA 1
ATOM 1021 C C . PRO A 1 126 ? -4.194 -6.106 -9.512 1.00 76.12 126 PRO A C 1
ATOM 1023 O O . PRO A 1 126 ? -5.001 -6.948 -9.122 1.00 76.12 126 PRO A O 1
ATOM 1026 N N . MET A 1 127 ? -3.005 -6.468 -10.009 1.00 80.25 127 MET A N 1
ATOM 1027 C CA . MET A 1 127 ? -2.554 -7.858 -10.055 1.00 80.25 127 MET A CA 1
ATOM 1028 C C . MET A 1 127 ? -2.134 -8.360 -8.684 1.00 80.25 127 MET A C 1
ATOM 1030 O O . MET A 1 127 ? -1.290 -7.753 -8.031 1.00 80.25 127 MET A O 1
ATOM 1034 N N . ARG A 1 128 ? -2.638 -9.532 -8.295 1.00 81.81 128 ARG A N 1
ATOM 1035 C CA . ARG A 1 128 ? -2.453 -10.108 -6.960 1.00 81.81 128 ARG A CA 1
ATOM 1036 C C . ARG A 1 128 ? -0.983 -10.189 -6.511 1.00 81.81 128 ARG A C 1
ATOM 1038 O O . ARG A 1 128 ? -0.133 -10.721 -7.212 1.00 81.81 128 ARG A O 1
ATOM 1045 N N . ASN A 1 129 ? -0.718 -9.750 -5.283 1.00 84.69 129 ASN A N 1
ATOM 1046 C CA . ASN A 1 129 ? 0.584 -9.610 -4.630 1.00 84.69 129 ASN A CA 1
ATOM 1047 C C . ASN A 1 129 ? 1.616 -8.731 -5.354 1.00 84.69 129 ASN A C 1
ATOM 1049 O O . ASN A 1 129 ? 2.798 -8.834 -5.025 1.00 84.69 129 ASN A O 1
ATOM 1053 N N . THR A 1 130 ? 1.226 -7.901 -6.323 1.00 86.81 130 THR A N 1
ATOM 1054 C CA . THR A 1 130 ? 2.183 -7.098 -7.095 1.00 86.81 130 THR A CA 1
ATOM 1055 C C . THR A 1 130 ? 2.067 -5.599 -6.857 1.00 86.81 130 THR A C 1
ATOM 1057 O O . THR A 1 130 ? 1.028 -5.094 -6.425 1.00 86.81 130 THR A O 1
ATOM 1060 N N . ILE A 1 131 ? 3.150 -4.902 -7.180 1.00 88.94 131 ILE A N 1
ATOM 1061 C CA . ILE A 1 131 ? 3.204 -3.462 -7.433 1.00 88.94 131 ILE A CA 1
ATOM 1062 C C . ILE A 1 131 ? 3.929 -3.220 -8.749 1.00 88.94 131 ILE A C 1
ATOM 1064 O O . ILE A 1 131 ? 4.594 -4.112 -9.283 1.00 88.94 131 ILE A O 1
ATOM 1068 N N . ILE A 1 132 ? 3.825 -1.994 -9.239 1.00 87.56 132 ILE A N 1
ATOM 1069 C CA . ILE A 1 132 ? 4.642 -1.515 -10.345 1.00 87.56 132 ILE A CA 1
ATOM 1070 C C . ILE A 1 132 ? 5.798 -0.727 -9.776 1.00 87.56 132 ILE A C 1
ATOM 1072 O O . ILE A 1 132 ? 5.611 0.077 -8.866 1.00 87.56 132 ILE A O 1
ATOM 1076 N N . VAL A 1 133 ? 6.971 -0.939 -10.343 1.00 88.75 133 VAL A N 1
ATOM 1077 C CA . VAL A 1 133 ? 8.190 -0.211 -10.030 1.00 88.75 133 VAL A CA 1
ATOM 1078 C C . VAL A 1 133 ? 8.690 0.413 -11.322 1.00 88.75 133 VAL A C 1
ATOM 1080 O O . VAL A 1 133 ? 8.728 -0.252 -12.355 1.00 88.75 133 VAL A O 1
ATOM 1083 N N . VAL A 1 134 ? 9.044 1.691 -11.265 1.00 86.38 134 VAL A N 1
ATOM 1084 C CA . VAL A 1 134 ? 9.685 2.409 -12.367 1.00 86.38 134 VAL A CA 1
ATOM 1085 C C . VAL A 1 134 ? 11.130 2.665 -11.997 1.00 86.38 134 VAL A C 1
ATOM 1087 O O . VAL A 1 134 ? 11.414 3.143 -10.893 1.00 86.38 134 VAL A O 1
ATOM 1090 N N . THR A 1 135 ? 12.029 2.347 -12.920 1.00 88.25 135 THR A N 1
ATOM 1091 C CA . THR A 1 135 ? 13.470 2.567 -12.770 1.00 88.25 135 THR A CA 1
ATOM 1092 C C . THR A 1 135 ? 13.947 3.645 -13.733 1.00 88.25 135 THR A C 1
ATOM 1094 O O . THR A 1 135 ? 13.247 4.014 -14.677 1.00 88.25 135 THR A O 1
ATOM 1097 N N . GLY A 1 136 ? 15.142 4.172 -13.475 1.00 84.75 136 GLY A N 1
ATOM 1098 C CA . GLY A 1 136 ? 15.824 5.103 -14.373 1.00 84.75 136 GLY A CA 1
ATOM 1099 C C . GLY A 1 136 ? 16.583 4.433 -15.511 1.00 84.75 136 GLY A C 1
ATOM 1100 O O . GLY A 1 136 ? 17.406 5.092 -16.139 1.00 84.75 136 GLY A O 1
ATOM 1101 N N . ASP A 1 137 ? 16.368 3.140 -15.742 1.00 86.31 137 ASP A N 1
ATOM 1102 C CA . ASP A 1 137 ? 17.061 2.414 -16.799 1.00 86.31 137 ASP A CA 1
ATOM 1103 C C . ASP A 1 137 ? 16.482 2.767 -18.177 1.00 86.31 137 ASP A C 1
ATOM 1105 O O . ASP A 1 137 ? 15.322 3.153 -18.320 1.00 86.31 137 ASP A O 1
ATOM 1109 N N . GLU A 1 138 ? 17.285 2.622 -19.228 1.00 82.69 138 GLU A N 1
ATOM 1110 C CA . GLU A 1 138 ? 16.816 2.846 -20.606 1.00 82.69 138 GLU A CA 1
ATOM 1111 C C . GLU A 1 138 ? 16.000 1.657 -21.138 1.00 82.69 138 GLU A C 1
ATOM 1113 O O . GLU A 1 138 ? 15.182 1.797 -22.046 1.00 82.69 138 GLU A O 1
ATOM 1118 N N . THR A 1 139 ? 16.209 0.470 -20.564 1.00 83.88 139 THR A N 1
ATOM 1119 C CA . THR A 1 139 ? 15.509 -0.769 -20.921 1.00 83.88 139 THR A CA 1
ATOM 1120 C C . THR A 1 139 ? 14.955 -1.430 -19.667 1.00 83.88 139 THR A C 1
ATOM 1122 O O . THR A 1 139 ? 15.524 -1.278 -18.593 1.00 83.88 139 THR A O 1
ATOM 1125 N N . HIS A 1 140 ? 13.841 -2.157 -19.794 1.00 86.00 140 HIS A N 1
ATOM 1126 C CA . HIS A 1 140 ? 13.177 -2.834 -18.669 1.00 86.00 140 HIS A CA 1
ATOM 1127 C C . HIS A 1 140 ? 12.805 -1.895 -17.505 1.00 86.00 140 HIS A C 1
ATOM 1129 O O . HIS A 1 140 ? 12.758 -2.308 -16.350 1.00 86.00 140 HIS A O 1
ATOM 1135 N N . ASN A 1 141 ? 12.500 -0.640 -17.832 1.00 83.88 141 ASN A N 1
ATOM 1136 C CA . ASN A 1 141 ? 12.290 0.457 -16.889 1.00 83.88 141 ASN A CA 1
ATOM 1137 C C . ASN A 1 141 ? 10.911 0.492 -16.225 1.00 83.88 141 ASN A C 1
ATOM 1139 O O . ASN A 1 141 ? 10.660 1.320 -15.349 1.00 83.88 141 ASN A O 1
ATOM 1143 N N . VAL A 1 142 ? 10.019 -0.420 -16.611 1.00 86.00 142 VAL A N 1
ATOM 1144 C CA . VAL A 1 142 ? 8.755 -0.683 -15.925 1.00 86.00 142 VAL A CA 1
ATOM 1145 C C . VAL A 1 142 ? 8.730 -2.143 -15.506 1.00 86.00 142 VAL A C 1
ATOM 1147 O O . VAL A 1 142 ? 8.775 -3.051 -16.337 1.00 86.00 142 VAL A O 1
ATOM 1150 N N . ILE A 1 143 ? 8.633 -2.370 -14.202 1.00 89.06 143 ILE A N 1
ATOM 1151 C CA . ILE A 1 143 ? 8.764 -3.685 -13.586 1.00 89.06 143 ILE A CA 1
ATOM 1152 C C . ILE A 1 143 ? 7.494 -4.005 -12.808 1.00 89.06 143 ILE A C 1
ATOM 1154 O O . ILE A 1 143 ? 7.072 -3.253 -11.931 1.00 89.06 143 ILE A O 1
ATOM 1158 N N . LEU A 1 144 ? 6.912 -5.169 -13.081 1.00 89.44 144 LEU A N 1
ATOM 1159 C CA . LEU A 1 144 ? 5.904 -5.766 -12.218 1.00 89.44 144 LEU A CA 1
ATOM 1160 C C . LEU A 1 144 ? 6.614 -6.598 -11.150 1.00 89.44 144 LEU A C 1
ATOM 1162 O O . LEU A 1 144 ? 7.199 -7.643 -11.446 1.00 89.44 144 LEU A O 1
ATOM 1166 N N . PHE A 1 145 ? 6.568 -6.139 -9.904 1.00 91.38 145 PHE A N 1
ATOM 1167 C CA . PHE A 1 145 ? 7.259 -6.778 -8.787 1.00 91.38 145 PHE A CA 1
ATOM 1168 C C . PHE A 1 145 ? 6.268 -7.470 -7.856 1.00 91.38 145 PHE A C 1
ATOM 1170 O O . PHE A 1 145 ? 5.308 -6.855 -7.396 1.00 91.38 145 PHE A O 1
ATOM 1177 N N . ASN A 1 146 ? 6.509 -8.741 -7.534 1.00 90.75 146 ASN A N 1
ATOM 1178 C CA . ASN A 1 146 ? 5.715 -9.486 -6.563 1.00 90.75 146 ASN A CA 1
ATOM 1179 C C . ASN A 1 146 ? 6.253 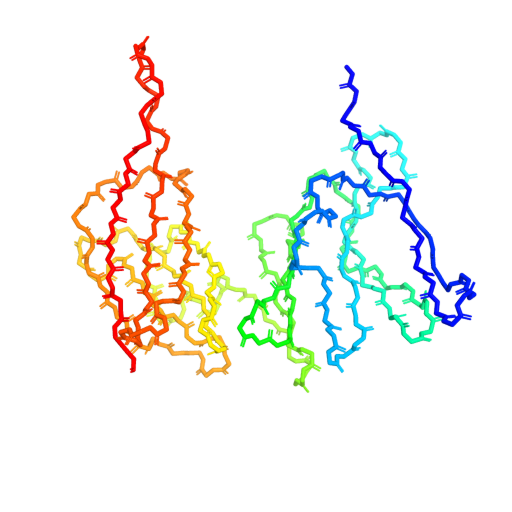-9.246 -5.150 1.00 90.75 146 ASN A C 1
ATOM 1181 O O . ASN A 1 146 ? 7.332 -9.724 -4.805 1.00 90.75 146 ASN A O 1
ATOM 1185 N N . LEU A 1 147 ? 5.483 -8.557 -4.310 1.00 88.31 147 LEU A N 1
ATOM 1186 C CA . LEU A 1 147 ? 5.869 -8.231 -2.936 1.00 88.31 147 LEU A CA 1
ATOM 1187 C C . LEU A 1 147 ? 5.875 -9.442 -2.003 1.00 88.31 147 LEU A C 1
ATOM 1189 O O . LEU A 1 147 ? 6.695 -9.494 -1.089 1.00 88.31 147 LEU A O 1
ATOM 1193 N N . LYS A 1 148 ? 4.997 -10.428 -2.230 1.00 84.81 148 LYS A N 1
ATOM 1194 C CA . LYS A 1 148 ? 4.923 -11.634 -1.390 1.00 84.81 148 LYS A CA 1
ATOM 1195 C C . LYS A 1 148 ? 6.139 -12.535 -1.601 1.00 84.81 148 LYS A C 1
ATOM 1197 O O . LYS A 1 148 ? 6.736 -12.998 -0.636 1.00 84.81 148 LYS A O 1
ATOM 1202 N N . ASN A 1 149 ? 6.515 -12.750 -2.859 1.00 87.06 149 ASN A N 1
ATOM 1203 C CA . ASN A 1 149 ? 7.620 -13.630 -3.239 1.00 87.06 149 ASN A CA 1
ATOM 1204 C C . ASN A 1 149 ? 8.951 -12.884 -3.417 1.00 87.06 149 ASN A C 1
ATOM 1206 O O . ASN A 1 149 ? 9.986 -13.526 -3.562 1.00 87.06 149 ASN A O 1
ATOM 1210 N N . LYS A 1 150 ? 8.925 -11.545 -3.395 1.00 89.81 150 LYS A N 1
ATOM 1211 C CA . LYS A 1 150 ? 10.083 -10.650 -3.540 1.00 89.81 150 LYS A CA 1
ATOM 1212 C C . LYS A 1 150 ? 10.870 -10.913 -4.826 1.00 89.81 150 LYS A C 1
ATOM 1214 O O . LYS A 1 150 ? 12.086 -11.074 -4.794 1.00 89.81 150 LYS A O 1
ATOM 1219 N N . LEU A 1 151 ? 10.157 -10.981 -5.949 1.00 92.69 151 LEU A N 1
ATOM 1220 C CA . LEU A 1 151 ? 10.729 -11.280 -7.262 1.00 92.69 151 LEU A CA 1
ATOM 1221 C C . LEU A 1 151 ? 10.121 -10.417 -8.366 1.00 92.69 151 LEU A C 1
ATOM 1223 O O . LEU A 1 151 ? 8.977 -9.967 -8.266 1.00 92.69 151 LEU A O 1
ATOM 1227 N N . ILE A 1 152 ? 10.891 -10.232 -9.435 1.00 92.69 152 ILE A N 1
ATOM 1228 C CA . ILE A 1 152 ? 10.424 -9.623 -10.680 1.00 92.69 152 ILE A CA 1
ATOM 1229 C C . ILE A 1 152 ? 9.539 -10.637 -11.407 1.00 92.69 152 ILE A C 1
ATOM 1231 O O . ILE A 1 152 ? 9.965 -11.759 -11.669 1.00 92.69 152 ILE A O 1
ATOM 1235 N N . VAL A 1 153 ? 8.302 -10.243 -11.707 1.00 90.69 153 VAL A N 1
ATOM 1236 C CA . VAL A 1 153 ? 7.337 -11.071 -12.446 1.00 90.69 153 VAL A CA 1
ATOM 1237 C C . VAL A 1 153 ? 7.485 -10.846 -13.941 1.00 90.69 153 VAL A C 1
ATOM 1239 O O . VAL A 1 153 ? 7.497 -11.793 -14.717 1.00 90.69 153 VAL A O 1
ATOM 1242 N N . SER A 1 154 ? 7.557 -9.580 -14.343 1.00 87.31 154 SER A N 1
ATOM 1243 C CA . SER A 1 154 ? 7.569 -9.182 -15.744 1.00 87.31 154 SER A CA 1
ATOM 1244 C C . SER A 1 154 ? 8.176 -7.792 -15.875 1.00 87.31 154 SER A C 1
ATOM 1246 O O . SER A 1 154 ? 8.143 -7.005 -14.923 1.00 87.31 154 SER A O 1
ATOM 1248 N N . THR A 1 155 ? 8.737 -7.492 -17.040 1.00 88.38 155 THR A N 1
ATOM 1249 C CA . THR A 1 155 ? 9.354 -6.198 -17.332 1.00 88.38 155 THR A CA 1
ATOM 1250 C C . THR A 1 155 ? 8.925 -5.701 -18.703 1.00 88.38 155 THR A C 1
ATOM 1252 O O . THR A 1 155 ? 8.653 -6.478 -19.620 1.00 88.38 155 THR A O 1
ATOM 1255 N N . ALA A 1 156 ? 8.857 -4.385 -18.845 1.00 83.06 156 ALA A N 1
ATOM 1256 C CA . ALA A 1 156 ? 8.644 -3.709 -20.109 1.00 83.06 156 ALA A CA 1
ATOM 1257 C C . ALA A 1 156 ? 9.609 -2.538 -20.220 1.00 83.06 156 ALA A C 1
ATOM 1259 O O . ALA A 1 156 ? 10.023 -1.952 -19.222 1.00 83.06 156 ALA A O 1
ATOM 1260 N N . THR A 1 157 ? 9.923 -2.189 -21.461 1.00 80.75 157 THR A N 1
ATOM 1261 C CA . THR A 1 157 ? 10.564 -0.921 -21.781 1.00 80.75 157 THR A CA 1
ATOM 1262 C C . THR A 1 157 ? 9.498 0.053 -22.248 1.00 80.75 157 THR A C 1
ATOM 1264 O O . THR A 1 157 ? 8.695 -0.257 -23.139 1.00 80.75 157 THR A O 1
ATOM 1267 N N . MET A 1 158 ? 9.509 1.228 -21.642 1.00 72.81 158 MET A N 1
ATOM 1268 C CA . MET A 1 158 ? 8.811 2.399 -22.123 1.00 72.81 158 MET A CA 1
ATOM 1269 C C . MET A 1 158 ? 9.804 3.384 -22.713 1.00 72.81 158 MET A C 1
ATOM 1271 O O . MET A 1 158 ? 10.753 3.805 -22.055 1.00 72.81 158 MET A O 1
ATOM 1275 N N . GLU A 1 159 ? 9.551 3.752 -23.962 1.00 63.81 159 GLU A N 1
ATOM 1276 C CA . GLU A 1 159 ? 10.225 4.853 -24.631 1.00 63.81 159 GLU A CA 1
ATOM 1277 C C . GLU A 1 159 ? 9.668 6.149 -24.023 1.00 63.81 159 GLU A C 1
ATOM 1279 O O . GLU A 1 159 ? 8.502 6.444 -24.259 1.00 63.81 159 GLU A O 1
ATOM 1284 N N . HIS A 1 160 ? 10.429 6.819 -23.140 1.00 58.66 160 HIS A N 1
ATOM 1285 C CA . HIS A 1 160 ? 10.454 8.275 -22.860 1.00 58.66 160 HIS A CA 1
ATOM 1286 C C . HIS A 1 160 ? 10.960 8.631 -21.444 1.00 58.66 160 HIS A C 1
ATOM 1288 O O . HIS A 1 160 ? 10.797 7.877 -20.486 1.00 58.66 160 HIS A O 1
ATOM 1294 N N . ASN A 1 161 ? 11.551 9.833 -21.349 1.00 51.31 161 ASN A N 1
ATOM 1295 C CA . ASN A 1 161 ? 12.070 10.495 -20.148 1.00 51.31 161 ASN A CA 1
ATOM 1296 C C . ASN A 1 161 ? 10.936 10.853 -19.176 1.00 51.31 161 ASN A C 1
ATOM 1298 O O . ASN A 1 161 ? 10.404 11.957 -19.235 1.00 51.31 161 ASN A O 1
ATOM 1302 N N . LEU A 1 162 ? 10.561 9.936 -18.287 1.00 52.75 162 LEU A N 1
ATOM 1303 C CA . LEU A 1 162 ? 9.648 10.263 -17.194 1.00 52.75 162 LEU A CA 1
ATOM 1304 C C . LEU A 1 162 ? 10.310 11.297 -16.276 1.00 52.75 162 LEU A C 1
ATOM 1306 O O . LEU A 1 162 ? 11.404 11.061 -15.753 1.00 52.75 162 LEU A O 1
ATOM 1310 N N . SER A 1 163 ? 9.648 12.435 -16.063 1.00 49.09 163 SER A N 1
ATOM 1311 C CA . SER A 1 163 ? 10.015 13.330 -14.966 1.00 49.09 163 SER A CA 1
ATOM 1312 C C . SER A 1 163 ? 9.813 12.610 -13.619 1.00 49.09 163 SER A C 1
ATOM 1314 O O . SER A 1 163 ? 9.029 11.662 -13.510 1.00 49.09 163 SER A O 1
ATOM 1316 N N . SER A 1 164 ? 10.503 13.049 -12.561 1.00 50.97 164 SER A N 1
ATOM 1317 C CA . SER A 1 164 ? 10.405 12.449 -11.216 1.00 50.97 164 SER A CA 1
ATOM 1318 C C . SER A 1 164 ? 8.990 12.456 -10.616 1.00 50.97 164 SER A C 1
ATOM 1320 O O . SER A 1 164 ? 8.759 11.795 -9.604 1.00 50.97 164 SER A O 1
ATOM 1322 N N . ASP A 1 165 ? 8.058 13.192 -11.228 1.00 52.75 165 ASP A N 1
ATOM 1323 C CA . ASP A 1 165 ? 6.742 13.518 -10.678 1.00 52.75 165 ASP A CA 1
ATOM 1324 C C . ASP A 1 165 ? 5.590 12.822 -11.435 1.00 52.75 165 ASP A C 1
ATOM 1326 O O . ASP A 1 165 ? 4.410 13.068 -11.154 1.00 52.75 165 ASP A O 1
ATOM 1330 N N . GLY A 1 166 ? 5.909 11.939 -12.390 1.00 55.22 166 GLY A N 1
ATOM 1331 C CA . GLY A 1 166 ? 4.923 11.190 -13.166 1.00 55.22 166 GLY A CA 1
ATOM 1332 C C . GLY A 1 166 ? 3.985 10.356 -12.285 1.00 55.22 166 GLY A C 1
ATOM 1333 O O . GLY A 1 166 ? 4.412 9.625 -11.388 1.00 55.22 166 GLY A O 1
ATOM 1334 N N . ARG A 1 167 ? 2.675 10.433 -12.552 1.00 60.47 167 ARG A N 1
ATOM 1335 C CA . ARG A 1 167 ? 1.684 9.563 -11.898 1.00 60.47 167 ARG A CA 1
ATOM 1336 C C . ARG A 1 167 ? 1.509 8.287 -12.701 1.00 60.47 167 ARG A C 1
ATOM 1338 O O . ARG A 1 167 ? 1.244 8.337 -13.901 1.00 60.47 167 ARG A O 1
ATOM 1345 N N . ILE A 1 168 ? 1.593 7.153 -12.014 1.00 65.88 168 ILE A N 1
ATOM 1346 C CA . ILE A 1 168 ? 1.373 5.833 -12.600 1.00 65.88 168 ILE A CA 1
ATOM 1347 C C . ILE A 1 168 ? -0.024 5.368 -12.224 1.00 65.88 168 ILE A C 1
ATOM 1349 O O . ILE A 1 168 ? -0.307 5.124 -11.053 1.00 65.88 168 ILE A O 1
ATOM 1353 N N . ASN A 1 169 ? -0.886 5.224 -13.221 1.00 65.38 169 ASN A N 1
ATOM 1354 C CA . ASN A 1 169 ? -2.143 4.514 -13.075 1.00 65.38 169 ASN A CA 1
ATOM 1355 C C . ASN A 1 169 ? -2.025 3.155 -13.747 1.00 65.38 169 ASN A C 1
ATOM 1357 O O . ASN A 1 169 ? -1.400 3.000 -14.795 1.00 65.38 169 ASN A O 1
ATOM 1361 N N . CYS A 1 170 ? -2.650 2.167 -13.135 1.00 66.06 170 CYS A N 1
ATOM 1362 C CA . CYS A 1 170 ? -2.612 0.803 -13.601 1.00 66.06 170 CYS A CA 1
ATOM 1363 C C . CYS A 1 170 ? -4.016 0.226 -13.584 1.00 66.06 170 CYS A C 1
ATOM 1365 O O . CYS A 1 170 ? -4.754 0.400 -12.613 1.00 66.06 170 CYS A O 1
ATOM 1367 N N . PHE A 1 171 ? -4.380 -0.464 -14.656 1.00 69.38 171 PHE A N 1
ATOM 1368 C CA . PHE A 1 171 ? -5.657 -1.144 -14.748 1.00 69.38 171 PHE A CA 1
ATOM 1369 C C . PHE A 1 171 ? -5.482 -2.530 -15.352 1.00 69.38 171 PHE A C 1
ATOM 1371 O O . PHE A 1 171 ? -4.619 -2.784 -16.192 1.00 69.38 171 PHE A O 1
ATOM 1378 N N . LEU A 1 172 ? -6.317 -3.444 -14.868 1.00 65.62 172 LEU A N 1
ATOM 1379 C CA . LEU A 1 172 ? -6.399 -4.794 -15.387 1.00 65.62 172 LEU A CA 1
ATOM 1380 C C . LEU A 1 172 ? -7.330 -4.781 -16.597 1.00 65.62 172 LEU A C 1
ATOM 1382 O O . LEU A 1 172 ? -8.537 -4.577 -16.448 1.00 65.62 172 LEU A O 1
ATOM 1386 N N . ASP A 1 173 ? -6.769 -5.027 -17.772 1.00 72.56 173 ASP A N 1
ATOM 1387 C CA . ASP A 1 173 ? -7.535 -5.416 -18.944 1.00 72.56 173 ASP A CA 1
ATOM 1388 C C . ASP A 1 173 ? -7.916 -6.891 -18.781 1.00 72.56 173 ASP A C 1
ATOM 1390 O O . ASP A 1 173 ? -7.119 -7.802 -19.009 1.00 72.56 173 ASP A O 1
ATOM 1394 N N . LYS A 1 174 ? -9.143 -7.108 -18.301 1.00 67.88 174 LYS A N 1
ATOM 1395 C CA . LYS A 1 174 ? -9.688 -8.446 -18.051 1.00 67.88 174 LYS A CA 1
ATOM 1396 C C . LYS A 1 174 ? -9.976 -9.217 -19.334 1.00 67.88 174 LYS A C 1
ATOM 1398 O O . LYS A 1 174 ? -10.038 -10.437 -19.272 1.00 67.88 174 LYS A O 1
ATOM 1403 N N . GLU A 1 175 ? -10.193 -8.529 -20.453 1.00 71.56 175 GLU A N 1
ATOM 1404 C CA . GLU A 1 175 ? -10.512 -9.180 -21.726 1.00 71.56 175 GLU A CA 1
ATOM 1405 C C . GLU A 1 175 ? -9.261 -9.800 -22.339 1.00 71.56 175 GLU A C 1
ATOM 1407 O O . GLU A 1 175 ? -9.314 -10.904 -22.873 1.00 71.56 175 GLU A O 1
ATOM 1412 N N . ASN A 1 176 ? -8.127 -9.108 -22.210 1.00 65.50 176 ASN A N 1
ATOM 1413 C CA . ASN A 1 176 ? -6.859 -9.546 -22.785 1.00 65.50 176 ASN A CA 1
ATOM 1414 C C . ASN A 1 176 ? -5.877 -10.126 -21.759 1.00 65.50 176 ASN A C 1
ATOM 1416 O O . ASN A 1 176 ? -4.723 -10.356 -22.119 1.00 65.50 176 ASN A O 1
ATOM 1420 N N . GLU A 1 177 ? -6.307 -10.304 -20.504 1.00 66.94 177 GLU A N 1
ATOM 1421 C CA . GLU A 1 177 ? -5.481 -10.749 -19.369 1.00 66.94 177 GLU A CA 1
ATOM 1422 C C . GLU A 1 177 ? -4.153 -9.979 -19.271 1.00 66.94 177 GLU A C 1
ATOM 1424 O O . GLU A 1 177 ? -3.070 -10.535 -19.098 1.00 66.94 177 GLU A O 1
ATOM 1429 N N . LYS A 1 178 ? -4.233 -8.654 -19.419 1.00 67.75 178 LYS A N 1
ATOM 1430 C CA . LYS A 1 178 ? -3.067 -7.766 -19.446 1.00 67.75 178 LYS A CA 1
ATOM 1431 C C . LYS A 1 178 ? -3.166 -6.714 -18.368 1.00 67.75 178 LYS A C 1
ATOM 1433 O O . LYS A 1 178 ? -4.238 -6.208 -18.044 1.00 67.75 178 LYS A O 1
ATOM 1438 N N . VAL A 1 179 ? -2.013 -6.324 -17.849 1.00 64.00 179 VAL A N 1
ATOM 1439 C CA . VAL A 1 179 ? -1.914 -5.097 -17.066 1.00 64.00 179 VAL A CA 1
ATOM 1440 C C . VAL A 1 179 ? -1.564 -3.969 -17.995 1.00 64.00 179 VAL A C 1
ATOM 1442 O O . VAL A 1 179 ? -0.504 -4.015 -18.613 1.00 64.00 179 VAL A O 1
ATOM 1445 N N . VAL A 1 180 ? -2.437 -2.973 -18.077 1.00 66.88 180 VAL A N 1
ATOM 1446 C CA . VAL A 1 180 ? -2.198 -1.779 -18.872 1.00 66.88 180 VAL A CA 1
ATOM 1447 C C . VAL A 1 180 ? -1.778 -0.641 -17.954 1.00 66.88 180 VAL A C 1
ATOM 1449 O O . VAL A 1 180 ? -2.451 -0.318 -16.971 1.00 66.88 180 VAL A O 1
ATOM 1452 N N . PHE A 1 181 ? -0.643 -0.036 -18.284 1.00 67.56 181 PHE A N 1
ATOM 1453 C CA . PHE A 1 181 ? -0.120 1.131 -17.585 1.00 67.56 181 PHE A CA 1
ATOM 1454 C C . PHE A 1 181 ? -0.574 2.379 -18.308 1.00 67.56 181 PHE A C 1
ATOM 1456 O O . PHE A 1 181 ? -0.536 2.440 -19.534 1.00 67.56 181 PHE A O 1
ATOM 1463 N N . LYS A 1 182 ? -0.953 3.377 -17.526 1.00 63.25 182 LYS A N 1
ATOM 1464 C CA . LYS A 1 182 ? -1.114 4.748 -17.967 1.00 63.25 182 LYS A CA 1
ATOM 1465 C C . LYS A 1 182 ? -0.223 5.603 -17.093 1.00 63.25 182 LYS A C 1
ATOM 1467 O O . LYS A 1 182 ? -0.537 5.870 -15.934 1.00 63.25 182 LYS A O 1
ATOM 1472 N N . LEU A 1 183 ? 0.894 6.019 -17.663 1.00 60.91 183 LEU A N 1
ATOM 1473 C CA . LEU A 1 183 ? 1.709 7.070 -17.081 1.00 60.91 183 LEU A CA 1
ATOM 1474 C C . LEU A 1 183 ? 1.169 8.402 -17.572 1.00 60.91 183 LEU A C 1
ATOM 1476 O O . LEU A 1 183 ? 0.976 8.581 -18.771 1.00 60.91 183 LEU A O 1
ATOM 1480 N N . SER A 1 184 ? 0.883 9.291 -16.630 1.00 59.03 184 SER A N 1
ATOM 1481 C CA . SER A 1 184 ? 0.588 10.691 -16.905 1.00 59.03 184 SER A CA 1
ATOM 1482 C C . SER A 1 184 ? 1.741 11.513 -16.356 1.00 59.03 184 SER A C 1
ATOM 1484 O O . SER A 1 184 ? 1.887 11.616 -15.133 1.00 59.03 184 SER A O 1
ATOM 1486 N N . ASP A 1 185 ? 2.555 12.055 -17.254 1.00 53.06 185 ASP A N 1
ATOM 1487 C CA . ASP A 1 185 ? 3.556 13.054 -16.897 1.00 53.06 185 ASP A CA 1
ATOM 1488 C C . ASP A 1 185 ? 2.908 14.447 -16.876 1.00 53.06 185 ASP A C 1
ATOM 1490 O O . ASP A 1 185 ? 2.004 14.740 -17.668 1.00 53.06 185 ASP A O 1
ATOM 1494 N N . TYR A 1 186 ? 3.351 15.285 -15.944 1.00 44.38 186 TYR A N 1
ATOM 1495 C CA . TYR A 1 186 ? 2.998 16.699 -15.889 1.00 44.38 186 TYR A CA 1
ATOM 1496 C C . TYR A 1 186 ? 4.169 17.496 -16.461 1.00 44.38 186 TYR A C 1
ATOM 1498 O O . TYR A 1 186 ? 5.015 18.003 -15.725 1.00 44.38 186 TYR A O 1
ATOM 1506 N N . GLU A 1 187 ? 4.204 17.661 -17.781 1.00 45.94 187 GLU A N 1
ATOM 1507 C CA . GLU A 1 187 ? 5.099 18.655 -18.363 1.00 45.94 187 GLU A CA 1
ATOM 1508 C C . GLU A 1 187 ? 4.530 20.054 -18.095 1.00 45.94 187 GLU A C 1
ATOM 1510 O O . GLU A 1 187 ? 3.485 20.445 -18.623 1.00 45.94 187 GLU A O 1
ATOM 1515 N N . LYS A 1 188 ? 5.227 20.838 -17.265 1.00 39.28 188 LYS A N 1
ATOM 1516 C CA . LYS A 1 188 ? 5.039 22.292 -17.234 1.00 39.28 188 LYS A CA 1
ATOM 1517 C C . LYS A 1 188 ? 5.632 22.871 -18.519 1.00 39.28 188 LYS A C 1
ATOM 1519 O O . LYS A 1 188 ? 6.825 23.150 -18.561 1.00 39.28 188 LYS A O 1
ATOM 1524 N N . GLN A 1 189 ? 4.812 23.080 -19.543 1.00 39.78 189 GLN A N 1
ATOM 1525 C CA . GLN A 1 189 ? 5.135 24.053 -20.588 1.00 39.78 189 GLN A CA 1
ATOM 1526 C C . GLN A 1 189 ? 4.405 25.371 -20.313 1.00 39.78 189 GLN A C 1
ATOM 1528 O O . GLN A 1 189 ? 3.295 25.377 -19.777 1.00 39.78 189 GLN A O 1
ATOM 1533 N N . GLU A 1 190 ? 5.042 26.492 -20.665 1.00 37.22 190 GLU A N 1
ATOM 1534 C CA . GLU A 1 190 ? 4.529 27.860 -20.468 1.00 37.22 190 GLU A CA 1
ATOM 1535 C C . GLU A 1 190 ? 3.204 28.134 -21.212 1.00 37.22 190 GLU A C 1
ATOM 1537 O O . GLU A 1 190 ? 2.527 29.116 -20.922 1.00 37.22 190 GLU A O 1
ATOM 1542 N N . GLU A 1 191 ? 2.763 27.225 -22.088 1.00 36.22 191 GLU A N 1
ATOM 1543 C CA . GLU A 1 191 ? 1.508 27.310 -22.840 1.00 36.22 191 GLU A CA 1
ATOM 1544 C C . GLU A 1 191 ? 0.658 26.036 -22.686 1.00 36.22 191 GLU A C 1
ATOM 1546 O O . GLU A 1 191 ? 0.398 25.290 -23.627 1.00 36.22 191 GLU A O 1
ATOM 1551 N N . GLY A 1 192 ? 0.180 25.795 -21.465 1.00 37.47 192 GLY A N 1
ATOM 1552 C CA . GLY A 1 192 ? -0.895 24.839 -21.202 1.00 37.47 192 GLY A CA 1
ATOM 1553 C C . GLY A 1 192 ? -0.428 23.440 -20.800 1.00 37.47 192 GLY A C 1
ATOM 1554 O O . GLY A 1 192 ? 0.472 22.844 -21.383 1.00 37.47 192 GLY A O 1
ATOM 1555 N N . ASN A 1 193 ? -1.093 22.894 -19.780 1.00 36.75 193 ASN A N 1
ATOM 1556 C CA . ASN A 1 193 ? -0.847 21.539 -19.295 1.00 36.75 193 ASN A CA 1
ATOM 1557 C C . ASN A 1 193 ? -1.213 20.519 -20.383 1.00 36.75 193 ASN A C 1
ATOM 1559 O O . ASN A 1 193 ? -2.385 20.413 -20.757 1.00 36.75 193 ASN A O 1
ATOM 1563 N N . ARG A 1 194 ? -0.244 19.725 -20.844 1.00 36.06 194 ARG A N 1
ATOM 1564 C CA . ARG A 1 194 ? -0.501 18.506 -21.623 1.00 36.06 194 ARG A CA 1
ATOM 1565 C C . ARG A 1 194 ? -0.196 17.293 -20.755 1.00 36.06 194 ARG A C 1
ATOM 1567 O O . ARG A 1 194 ? 0.895 17.181 -20.212 1.00 36.06 194 ARG A O 1
ATOM 1574 N N . SER A 1 195 ? -1.159 16.385 -20.632 1.00 40.09 195 SER A N 1
ATOM 1575 C CA . SER A 1 195 ? -0.915 15.042 -20.107 1.00 40.09 195 SER A CA 1
ATOM 1576 C C . SER A 1 195 ? -0.444 14.157 -21.255 1.00 40.09 195 SER A C 1
ATOM 1578 O O . SER A 1 195 ? -1.219 13.894 -22.178 1.00 40.09 195 SER A O 1
ATOM 1580 N N . LEU A 1 196 ? 0.808 13.701 -21.215 1.00 40.19 196 LEU A N 1
ATOM 1581 C CA . LEU A 1 196 ? 1.254 12.636 -22.108 1.00 40.19 196 LEU A CA 1
ATOM 1582 C C . LEU A 1 196 ? 0.712 11.315 -21.556 1.00 40.19 196 LEU A C 1
ATOM 1584 O O . LEU A 1 196 ? 0.950 11.004 -20.392 1.00 40.19 196 LEU A O 1
ATOM 1588 N N . GLU A 1 197 ? -0.046 10.568 -22.357 1.00 44.25 197 GLU A N 1
ATOM 1589 C CA . GLU A 1 197 ? -0.570 9.257 -21.973 1.00 44.25 197 GLU A CA 1
ATOM 1590 C C . GLU A 1 197 ? 0.132 8.180 -22.795 1.00 44.25 197 GLU A C 1
ATOM 1592 O O . GLU A 1 197 ? -0.036 8.119 -24.012 1.00 44.25 197 GLU A O 1
ATOM 1597 N N . CYS A 1 198 ? 0.910 7.323 -22.138 1.00 47.25 198 CYS A N 1
ATOM 1598 C CA . CYS A 1 198 ? 1.508 6.157 -22.782 1.00 47.25 198 CYS A CA 1
ATOM 1599 C C . CYS A 1 198 ? 0.872 4.879 -22.237 1.00 47.25 198 CYS A C 1
ATOM 1601 O O . CYS A 1 198 ? 0.733 4.725 -21.022 1.00 47.25 198 CYS A O 1
ATOM 1603 N N . TYR A 1 199 ? 0.490 3.987 -23.154 1.00 48.16 199 TYR A N 1
ATOM 1604 C CA . TYR A 1 199 ? -0.140 2.706 -22.862 1.00 48.16 199 TYR A CA 1
ATOM 1605 C C . TYR A 1 199 ? 0.847 1.581 -23.148 1.00 48.16 199 TYR A C 1
ATOM 1607 O O . TYR A 1 199 ? 1.315 1.417 -24.276 1.00 48.16 199 TYR A O 1
ATOM 1615 N N . LYS A 1 200 ? 1.142 0.765 -22.137 1.00 57.34 200 LYS A N 1
ATOM 1616 C CA . LYS A 1 200 ? 1.915 -0.469 -22.316 1.00 57.34 200 LYS A CA 1
ATOM 1617 C C . LYS A 1 200 ? 1.219 -1.612 -21.607 1.00 57.34 200 LYS A C 1
ATOM 1619 O O . LYS A 1 200 ? 0.560 -1.386 -20.600 1.00 57.34 200 LYS A O 1
ATOM 1624 N N . SER A 1 201 ? 1.364 -2.822 -22.134 1.00 52.38 201 SER A N 1
ATOM 1625 C CA . SER A 1 201 ? 0.816 -4.027 -21.524 1.00 52.38 201 SER A CA 1
ATOM 1626 C C . SER A 1 201 ? 1.918 -4.949 -21.015 1.00 52.38 201 SER A C 1
ATOM 1628 O O . SER A 1 201 ? 2.816 -5.283 -21.789 1.00 52.38 201 SER A O 1
ATOM 1630 N N . LEU A 1 202 ? 1.804 -5.423 -19.775 1.00 54.69 202 LEU A N 1
ATOM 1631 C CA . LEU A 1 202 ? 2.525 -6.608 -19.305 1.00 54.69 202 LEU A CA 1
ATOM 1632 C C . LEU A 1 202 ? 1.576 -7.803 -19.371 1.00 54.69 202 LEU A C 1
ATOM 1634 O O . LEU A 1 202 ? 0.434 -7.720 -18.917 1.00 54.69 202 LEU A O 1
ATOM 1638 N N . SER A 1 203 ? 2.052 -8.885 -19.985 1.00 45.25 203 SER A N 1
ATOM 1639 C CA . SER A 1 203 ? 1.369 -10.183 -19.971 1.00 45.25 203 SER A CA 1
ATOM 1640 C C . SER A 1 203 ? 1.899 -10.996 -18.791 1.00 45.25 203 SER A C 1
ATOM 1642 O O . SER A 1 203 ? 3.074 -10.845 -18.426 1.00 45.25 203 SER A O 1
ATOM 1644 N N . PHE A 1 204 ? 1.033 -11.805 -18.191 1.00 49.19 204 PHE A N 1
ATOM 1645 C CA . PHE A 1 204 ? 1.326 -12.631 -17.024 1.00 49.19 204 PHE A CA 1
ATOM 1646 C C . PHE A 1 204 ? 0.692 -14.012 -17.149 1.00 49.19 204 PHE A C 1
ATOM 1648 O O . PHE A 1 204 ? -0.299 -14.131 -17.898 1.00 49.19 204 PHE A O 1
#

pLDDT: mean 76.36, std 15.72, range [36.06, 94.88]

Secondary structure (DSSP, 8-state):
----EEEEEEEETTEEEEEEEEEHHHHT-STTEETTTTEEEEEEESSSSTT-EEEEEEETTT--EEE-S-SBS---EEE-TTSSEEEEE-SSS-EEEEETTT--EEEHHHHHTTT-SSEEEEEE-SSTTEEEEEES-SSS-EEEEETTTTEEEEEE---S---TT-EEEEEEETTTTEEEEEEEEEE--SS--EEEEEEEEEE-

Foldseek 3Di:
DDADKDKDFQDDPNHTQEIAIAGPVFVPDPFQAQPVQQKGWTFGADDPDQFGTWIWIARSVRRDIDTDEDTGHDKDKGHALQAGWIWIDHPDRWIWIAHPVVRDIDTPVVLCVVPHPAWLDKAHENHHQWIWTAGPDQFQRIFTARNVVSDTPWTGGDPDDADSPWDWDWDQPPVVRWIWIWIFGFDDDPPDTDTDTDIDTDHD

Sequence (204 aa):
MGPPYYFVEVLRNGNKIWSGRTYGGEIFNKNIISAKYHKLILVKWYSLDSNNEVVVEIDLATGIEKVLTKEARYHYAGHFDSFDGIFYAATGKDLICENFETKEKFFLNKTLNKSIDNVISWGLSPMRNTIIVVTGDETHNVILFNLKNKLIVSTATMEHNLSSDGRINCFLDKENEKVVFKLSDYEKQEEGNRSLECYKSLSF

Organism: NCBI:txid1854762